Protein AF-A0A956T2C6-F1 (afdb_monomer_lite)

Secondary structure (DSSP, 8-state):
-EEEPS-----------PPPP-------------------------HHHHHHHHHHHHHHHHHHHHHHHHHHHHHTT--EE-TTS-EEE----TTSTTTHHHHHHHHHHHHS----S--TTS-THHHHHHHHHHHTT-GGGS---SSHHHHHHHHHHHHHTT-SS-S-EEE-TTS----TTPEEEEESSTT--SS---SS--EEEEE----

pLDDT: mean 81.23, std 22.6, range [28.16, 98.56]

Structure (mmCIF, N/CA/C/O backbone):
data_AF-A0A956T2C6-F1
#
_entry.id   AF-A0A956T2C6-F1
#
loop_
_atom_site.group_PDB
_atom_site.id
_atom_site.type_symbol
_atom_site.label_atom_id
_atom_site.label_alt_id
_atom_site.label_comp_id
_atom_site.label_asym_id
_atom_site.label_entity_id
_atom_site.label_seq_id
_atom_site.pdbx_PDB_ins_code
_atom_site.Cartn_x
_atom_site.Cartn_y
_atom_site.Cartn_z
_atom_site.occupancy
_atom_site.B_iso_or_equiv
_atom_site.auth_seq_id
_atom_site.auth_comp_id
_atom_site.auth_asym_id
_atom_site.auth_atom_id
_atom_site.pdbx_PDB_model_num
ATOM 1 N N . MET A 1 1 ? -5.092 -10.930 8.795 1.00 40.56 1 MET A N 1
ATOM 2 C CA . MET A 1 1 ? -5.769 -9.654 9.117 1.00 40.56 1 MET A CA 1
ATOM 3 C C . MET A 1 1 ? -6.325 -9.088 7.817 1.00 40.56 1 MET A C 1
ATOM 5 O O . MET A 1 1 ? -5.819 -9.442 6.763 1.00 40.56 1 MET A O 1
ATOM 9 N N . GLN A 1 2 ? -7.369 -8.270 7.862 1.00 39.50 2 GLN A N 1
ATOM 10 C CA . GLN A 1 2 ? -7.865 -7.535 6.695 1.00 39.50 2 GLN A CA 1
ATOM 11 C C . GLN A 1 2 ? -7.875 -6.044 7.026 1.00 39.50 2 GLN A C 1
ATOM 13 O O . GLN A 1 2 ? -7.865 -5.658 8.194 1.00 39.50 2 GLN A O 1
ATOM 18 N N . ILE A 1 3 ? -7.906 -5.199 6.011 1.00 41.59 3 ILE A N 1
ATOM 19 C CA . ILE A 1 3 ? -8.072 -3.759 6.135 1.00 41.59 3 ILE A CA 1
ATOM 20 C C . ILE A 1 3 ? -9.135 -3.371 5.116 1.00 41.59 3 ILE A C 1
ATOM 22 O O . ILE A 1 3 ? -8.957 -3.662 3.936 1.00 41.59 3 ILE A O 1
ATOM 26 N N . ARG A 1 4 ? -10.254 -2.779 5.557 1.00 48.00 4 ARG A N 1
ATOM 27 C CA . ARG A 1 4 ? -11.285 -2.351 4.604 1.00 48.00 4 ARG A CA 1
ATOM 28 C C . ARG A 1 4 ? -10.864 -1.119 3.830 1.00 48.00 4 ARG A C 1
ATOM 30 O O . ARG A 1 4 ? -10.319 -0.219 4.464 1.00 48.00 4 ARG A O 1
ATOM 37 N N . SER A 1 5 ? -11.347 -1.018 2.596 1.00 40.84 5 SER A N 1
ATOM 38 C CA . SER A 1 5 ? -11.897 0.242 2.082 1.00 40.84 5 SER A CA 1
ATOM 39 C C . SER A 1 5 ? -13.373 0.430 2.520 1.00 40.84 5 SER A C 1
ATOM 41 O O . SER A 1 5 ? -14.027 -0.490 3.013 1.00 40.84 5 SER A O 1
ATOM 43 N N . PHE A 1 6 ? -13.887 1.656 2.452 1.00 45.50 6 PHE A N 1
ATOM 44 C CA . PHE A 1 6 ? -15.025 2.159 3.237 1.00 45.50 6 PHE A CA 1
ATOM 45 C C . PHE A 1 6 ? -16.326 1.319 3.228 1.00 45.50 6 PHE A C 1
ATOM 47 O O . PHE A 1 6 ? -16.896 1.010 2.185 1.00 45.50 6 PHE A O 1
ATOM 54 N N . THR A 1 7 ? -16.900 1.090 4.422 1.00 41.41 7 THR A N 1
ATOM 55 C CA . THR A 1 7 ? -18.196 1.692 4.844 1.00 41.41 7 THR A CA 1
ATOM 56 C C . THR A 1 7 ? -18.689 1.190 6.216 1.00 41.41 7 THR A C 1
ATOM 58 O O . THR A 1 7 ? -18.797 -0.009 6.465 1.00 41.41 7 THR A O 1
ATOM 61 N N . HIS A 1 8 ? -19.081 2.155 7.058 1.00 39.66 8 HIS A N 1
ATOM 62 C CA . HIS A 1 8 ? -19.919 2.073 8.270 1.00 39.66 8 HIS A CA 1
ATOM 63 C C . HIS A 1 8 ? -19.487 1.185 9.464 1.00 39.66 8 HIS A C 1
ATOM 65 O O . HIS A 1 8 ? -19.304 -0.028 9.359 1.00 39.66 8 HIS A O 1
ATOM 71 N N . SER A 1 9 ? -19.495 1.816 10.645 1.00 32.16 9 SER A N 1
ATOM 72 C CA . SER A 1 9 ? -19.942 1.229 11.915 1.00 32.16 9 SER A CA 1
ATOM 73 C C . SER A 1 9 ? -21.241 1.935 12.316 1.00 32.16 9 SER A C 1
ATOM 75 O O . SER A 1 9 ? -21.379 3.130 12.068 1.00 32.16 9 SER A O 1
ATOM 77 N N . ALA A 1 10 ? -22.198 1.220 12.909 1.00 31.23 10 ALA A N 1
ATOM 78 C CA . ALA A 1 10 ? -23.429 1.834 13.408 1.00 31.23 10 ALA A CA 1
ATOM 79 C C . ALA A 1 10 ? -23.165 2.674 14.673 1.00 31.23 10 ALA A C 1
ATOM 81 O O . ALA A 1 10 ? -22.253 2.374 15.448 1.00 31.23 10 ALA A O 1
ATOM 82 N N . ALA A 1 11 ? -23.968 3.721 14.866 1.00 31.50 11 ALA 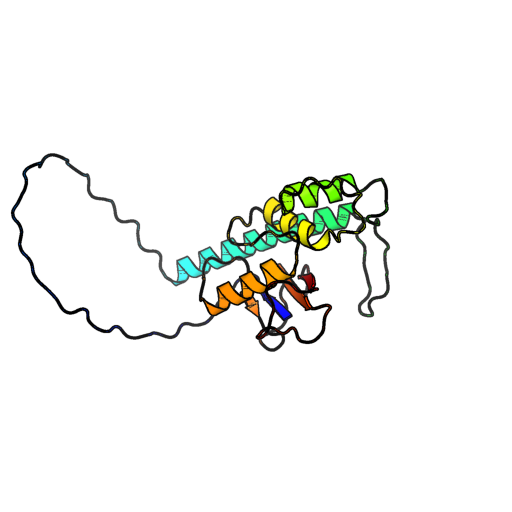A N 1
ATOM 83 C CA . ALA A 1 11 ? -23.825 4.665 15.969 1.00 31.50 11 ALA A CA 1
ATOM 84 C C . ALA A 1 11 ? -24.198 4.064 17.337 1.00 31.50 11 ALA A C 1
ATOM 86 O O . ALA A 1 11 ? -25.105 3.240 17.447 1.00 31.50 11 ALA A O 1
ATOM 87 N N . VAL A 1 12 ? -23.565 4.584 18.392 1.00 31.91 12 VAL A N 1
ATOM 88 C CA . VAL A 1 12 ? -24.053 4.512 19.776 1.00 31.91 12 VAL A CA 1
ATOM 89 C C . VAL A 1 12 ? -24.111 5.950 20.299 1.00 31.91 12 VAL A C 1
ATOM 91 O O . VAL A 1 12 ? -23.084 6.631 20.258 1.00 31.91 12 VAL A O 1
ATOM 94 N N . PRO A 1 13 ? -25.265 6.453 20.774 1.00 35.16 13 PRO A N 1
ATOM 95 C CA . PRO A 1 13 ? -25.338 7.793 21.340 1.00 35.16 13 PRO A CA 1
ATOM 96 C C . PRO A 1 13 ? -24.631 7.811 22.699 1.00 35.16 13 PRO A C 1
ATOM 98 O O . PRO A 1 13 ? -24.836 6.912 23.518 1.00 35.16 13 PRO A O 1
ATOM 101 N N . LYS A 1 14 ? -23.835 8.849 22.976 1.00 32.88 14 LYS A N 1
AT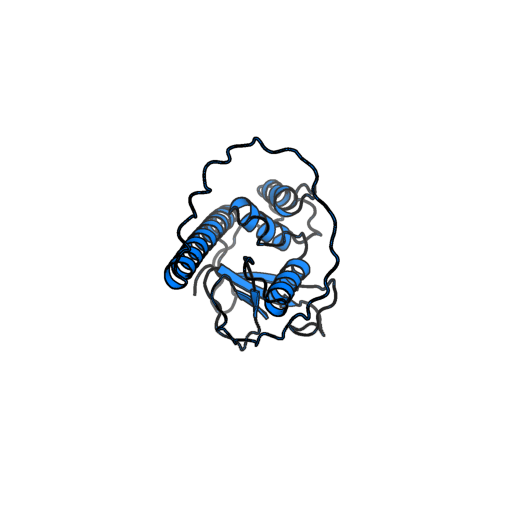OM 102 C CA . LYS A 1 14 ? -23.300 9.087 24.322 1.00 32.88 14 LYS A CA 1
ATOM 103 C C . LYS A 1 14 ? -23.769 10.435 24.852 1.00 32.88 14 LYS A C 1
ATOM 105 O O . LYS A 1 14 ? -23.734 11.436 24.145 1.00 32.88 14 LYS A O 1
ATOM 110 N N . ALA A 1 15 ? -24.272 10.402 26.082 1.00 30.83 15 ALA A N 1
ATOM 111 C CA . ALA A 1 15 ? -24.980 11.498 26.724 1.00 30.83 15 ALA A CA 1
ATOM 112 C C . ALA A 1 15 ? -24.112 12.745 26.944 1.00 30.83 15 ALA A C 1
ATOM 114 O O . ALA A 1 15 ? -22.907 12.650 27.186 1.00 30.83 15 ALA A O 1
ATOM 115 N N . ALA A 1 16 ? -24.771 13.904 26.933 1.00 30.97 16 ALA A N 1
ATOM 116 C CA . ALA A 1 16 ? -24.209 15.150 27.429 1.00 30.97 16 ALA A CA 1
ATOM 117 C C . ALA A 1 16 ? -24.047 15.113 28.960 1.00 30.97 16 ALA A C 1
ATOM 119 O O . ALA A 1 16 ? -24.841 14.490 29.665 1.00 30.97 16 ALA A O 1
ATOM 120 N N . CYS A 1 17 ? -23.058 15.849 29.465 1.00 28.16 17 CYS A N 1
ATOM 121 C CA . CYS A 1 17 ? -22.961 16.257 30.866 1.00 28.16 17 CYS A CA 1
ATOM 122 C C . CYS A 1 17 ? -22.638 17.764 30.898 1.00 28.16 17 CYS A C 1
ATOM 124 O O . CYS A 1 17 ? -21.971 18.245 29.977 1.00 28.16 17 CYS A O 1
ATOM 126 N N . PRO A 1 18 ? -23.144 18.530 31.879 1.00 34.91 18 PRO A N 1
ATOM 127 C CA . PRO A 1 18 ? -23.189 19.987 31.793 1.00 34.91 18 PRO A CA 1
ATOM 128 C C . PRO A 1 18 ? -21.840 20.645 32.106 1.00 34.91 18 PRO A C 1
ATOM 130 O O . PRO A 1 18 ? -21.085 20.170 32.952 1.00 34.91 18 PRO A O 1
ATOM 133 N N . GLN A 1 19 ? -21.582 21.792 31.476 1.00 34.00 19 GLN A N 1
ATOM 134 C CA . GLN A 1 19 ? -20.548 22.726 31.921 1.00 34.00 19 GLN A CA 1
ATOM 135 C C . GLN A 1 19 ? -21.170 23.752 32.873 1.00 34.00 19 GLN A C 1
ATOM 137 O O . GLN A 1 19 ? -22.192 24.364 32.568 1.00 34.00 19 GLN A O 1
ATOM 142 N N . THR A 1 20 ? -20.556 23.922 34.040 1.00 31.14 20 THR A N 1
ATOM 143 C CA . THR A 1 20 ? -20.916 24.942 35.029 1.00 31.14 20 THR A CA 1
ATOM 144 C C . THR A 1 20 ? -20.383 26.308 34.614 1.00 31.14 20 THR A C 1
ATOM 146 O O . THR A 1 20 ? -19.217 26.427 34.241 1.00 31.14 20 THR A O 1
ATOM 149 N N . ALA A 1 21 ? -21.217 27.340 34.732 1.00 33.44 21 ALA A N 1
ATOM 150 C CA . ALA A 1 21 ? -20.816 28.718 34.483 1.00 33.44 21 ALA A CA 1
ATOM 151 C C . ALA A 1 21 ? -19.798 29.223 35.522 1.00 33.44 21 ALA A C 1
ATOM 153 O O . ALA A 1 21 ? -19.887 28.896 36.705 1.00 33.44 21 ALA A O 1
ATOM 154 N N . SER A 1 22 ? -18.893 30.093 35.076 1.00 32.91 22 SER A N 1
ATOM 155 C CA . SER A 1 22 ? -18.187 31.047 35.929 1.00 32.91 22 SER A CA 1
ATOM 156 C C . SER A 1 22 ? -18.123 32.376 35.187 1.00 32.91 22 SER A C 1
ATOM 158 O O . SER A 1 22 ? -17.697 32.429 34.035 1.00 32.91 22 SER A O 1
ATOM 160 N N . THR A 1 23 ? -18.612 33.429 35.829 1.00 30.44 23 THR A N 1
ATOM 161 C CA . THR A 1 23 ? -18.673 34.792 35.300 1.00 30.44 23 THR A CA 1
ATOM 162 C C . THR A 1 23 ? -17.432 35.579 35.697 1.00 30.44 23 THR A C 1
ATOM 164 O O . THR A 1 23 ? -17.104 35.643 36.881 1.00 30.44 23 THR A O 1
ATOM 167 N N . SER A 1 24 ? -16.830 36.285 34.746 1.00 34.59 24 SER A N 1
ATOM 168 C CA . SER A 1 24 ? -16.052 37.492 35.030 1.00 34.59 24 SER A CA 1
ATOM 169 C C . SER A 1 24 ? -16.295 38.519 33.929 1.00 34.59 24 SER A C 1
ATOM 171 O O . SER A 1 24 ? -16.349 38.178 32.750 1.00 34.59 24 SER A O 1
ATOM 173 N N . GLU A 1 25 ? -16.499 39.755 34.355 1.00 37.00 25 GLU A N 1
ATOM 174 C CA . GLU A 1 25 ? -17.065 40.871 33.604 1.00 37.00 25 GLU A CA 1
ATOM 175 C C . GLU A 1 25 ? -15.943 41.870 33.287 1.00 37.00 25 GLU A C 1
ATOM 177 O O . GLU A 1 25 ? -15.221 42.270 34.199 1.00 37.00 25 GLU A O 1
ATOM 182 N N . GLU A 1 26 ? -15.768 42.269 32.022 1.00 35.47 26 GLU A N 1
ATOM 183 C CA . GLU A 1 26 ? -14.806 43.317 31.652 1.00 35.47 26 GLU A CA 1
ATOM 184 C C . GLU A 1 26 ? -15.324 44.172 30.478 1.00 35.47 26 GLU A C 1
ATOM 186 O O . GLU A 1 26 ? -16.124 43.721 29.657 1.00 35.47 26 GLU A O 1
ATOM 191 N N . ALA A 1 27 ? -14.945 45.452 30.482 1.00 42.19 27 ALA A N 1
ATOM 192 C CA . ALA A 1 27 ? -15.677 46.561 29.861 1.00 42.19 27 ALA A CA 1
ATOM 193 C C . ALA A 1 27 ? -15.316 46.815 28.366 1.00 42.19 27 ALA A C 1
ATOM 195 O O . ALA A 1 27 ? -14.350 46.244 27.858 1.00 42.19 27 ALA A O 1
ATOM 196 N N . PRO A 1 28 ? -16.082 47.646 27.621 1.00 44.44 28 PRO A N 1
ATOM 197 C CA . PRO A 1 28 ? -16.034 47.663 26.156 1.00 44.44 28 PRO A CA 1
ATOM 198 C C . PRO A 1 28 ? -14.899 48.522 25.580 1.00 44.44 28 PRO A C 1
ATOM 200 O O . PRO A 1 28 ? -14.582 49.588 26.106 1.00 44.44 28 PRO A O 1
ATOM 203 N N . ASN A 1 29 ? -14.370 48.111 24.421 1.00 40.31 29 ASN A N 1
ATOM 204 C CA . ASN A 1 29 ? -13.466 48.913 23.587 1.00 40.31 29 ASN A CA 1
ATOM 205 C C . ASN A 1 29 ? -14.123 49.257 22.230 1.00 40.31 29 ASN A C 1
ATOM 207 O O . ASN A 1 29 ? -14.769 48.384 21.648 1.00 40.31 29 ASN A O 1
ATOM 211 N N . PRO A 1 30 ? -13.970 50.489 21.699 1.00 45.53 30 PRO A N 1
ATOM 212 C CA . PRO A 1 30 ? -14.798 50.971 20.593 1.00 45.53 30 PRO A CA 1
ATOM 213 C C . PRO A 1 30 ? -14.102 50.889 19.222 1.00 45.53 30 PRO A C 1
ATOM 215 O O . PRO A 1 30 ? -13.323 51.773 18.871 1.00 45.53 30 PRO A O 1
ATOM 218 N N . ILE A 1 31 ? -14.436 49.882 18.405 1.00 38.28 31 ILE A N 1
ATOM 219 C CA . ILE A 1 31 ? -14.201 49.907 16.945 1.00 38.28 31 ILE A CA 1
ATOM 220 C C . ILE A 1 31 ? -15.407 49.290 16.215 1.00 38.28 31 ILE A C 1
ATOM 222 O O . ILE A 1 31 ? -15.341 48.181 15.692 1.00 38.28 31 ILE A O 1
ATOM 226 N N . ASP A 1 32 ? -16.508 50.039 16.144 1.00 36.41 32 ASP A N 1
ATOM 227 C CA . ASP A 1 32 ? -17.620 49.748 15.234 1.00 36.41 32 ASP A CA 1
ATOM 228 C C . ASP A 1 32 ? -17.463 50.566 13.949 1.00 36.41 32 ASP A C 1
ATOM 230 O O . ASP A 1 32 ? -17.813 51.742 13.929 1.00 36.41 32 ASP A O 1
ATOM 234 N N . THR A 1 33 ? -16.968 49.959 12.865 1.00 44.97 33 THR A N 1
ATOM 235 C CA . THR A 1 33 ? -17.634 50.007 11.542 1.00 44.97 33 THR A CA 1
ATOM 236 C C . THR A 1 33 ? -17.030 48.942 10.611 1.00 44.97 33 THR A C 1
ATOM 238 O O . THR A 1 33 ? -16.148 49.225 9.802 1.00 44.97 33 THR A O 1
ATOM 241 N N . PHE A 1 34 ? -17.534 47.709 10.663 1.00 36.31 34 PHE A N 1
ATOM 242 C CA . PHE A 1 34 ? -17.396 46.784 9.535 1.00 36.31 34 PHE A CA 1
ATOM 243 C C . PHE A 1 34 ? -18.759 46.168 9.237 1.00 36.31 34 PHE A C 1
ATOM 245 O O . PHE A 1 34 ? -19.267 45.353 10.004 1.00 36.31 34 PHE A O 1
ATOM 252 N N . SER A 1 35 ? -19.377 46.585 8.130 1.00 47.31 35 SER A N 1
ATOM 253 C CA . SER A 1 35 ? -20.633 45.996 7.670 1.00 47.31 35 SER A CA 1
ATOM 254 C C . SER A 1 35 ? -20.325 44.648 7.020 1.00 47.31 35 SER A C 1
ATOM 256 O O . SER A 1 35 ? -20.124 44.542 5.811 1.00 47.31 35 SER A O 1
ATOM 258 N N . ALA A 1 36 ? -20.216 43.614 7.853 1.00 43.91 36 ALA A N 1
ATOM 259 C CA . ALA A 1 36 ? -20.210 42.241 7.385 1.00 43.91 36 ALA A CA 1
ATOM 260 C C . ALA A 1 36 ? -21.609 41.921 6.843 1.00 43.91 36 ALA A C 1
ATOM 262 O O . ALA A 1 36 ? -22.576 41.877 7.603 1.00 43.91 36 ALA A O 1
ATOM 263 N N . GLY A 1 37 ? -21.716 41.709 5.529 1.00 42.91 37 GLY A N 1
ATOM 264 C CA . GLY A 1 37 ? -22.910 41.093 4.957 1.00 42.91 37 GLY A CA 1
ATOM 265 C C . GLY A 1 37 ? -23.137 39.731 5.612 1.00 42.91 37 GLY A C 1
ATOM 266 O O . GLY A 1 37 ? -22.171 39.004 5.857 1.00 42.91 37 GLY A O 1
ATOM 267 N N . GLU A 1 38 ? -24.393 39.410 5.927 1.00 43.50 38 GLU A N 1
ATOM 268 C CA . GLU A 1 38 ? -24.738 38.173 6.629 1.00 43.50 38 GLU A CA 1
ATOM 269 C C . GLU A 1 38 ? -24.124 36.955 5.919 1.00 43.50 38 GLU A C 1
ATOM 271 O O . GLU A 1 38 ? -24.317 36.803 4.704 1.00 43.50 38 GLU A O 1
ATOM 276 N N . PRO A 1 39 ? -23.410 36.065 6.635 1.00 45.53 39 PRO A N 1
ATOM 277 C CA . PRO A 1 39 ? -22.970 34.813 6.050 1.00 45.53 39 PRO A CA 1
ATOM 278 C C . PRO A 1 39 ? -24.214 33.999 5.693 1.00 45.53 39 PRO A C 1
ATOM 280 O O . PRO A 1 39 ? -24.902 33.474 6.567 1.00 45.53 39 PRO A O 1
ATOM 283 N N . GLN A 1 40 ? -24.503 33.914 4.392 1.00 43.44 40 GLN A N 1
ATOM 284 C CA . GLN A 1 40 ? -25.544 33.054 3.840 1.00 43.44 40 GLN A CA 1
ATOM 285 C C . GLN A 1 40 ? -25.240 31.620 4.284 1.00 43.44 40 GLN A C 1
ATOM 287 O O . GLN A 1 40 ? -24.304 30.999 3.782 1.00 43.44 40 GLN A O 1
ATOM 292 N N . GLY A 1 41 ? -25.979 31.126 5.279 1.00 42.31 41 GLY A N 1
ATOM 293 C CA . GLY A 1 41 ? -25.714 29.823 5.877 1.00 42.31 41 GLY A CA 1
ATOM 294 C C . GLY A 1 41 ? -25.871 28.721 4.838 1.00 42.31 41 GLY A C 1
ATOM 295 O O . GLY A 1 41 ? -26.971 28.522 4.319 1.00 42.31 41 GLY A O 1
ATOM 296 N N . GLU A 1 42 ? -24.787 27.998 4.540 1.00 55.50 42 GLU A N 1
ATOM 297 C CA . GLU A 1 42 ? -24.871 26.829 3.668 1.00 55.50 42 GLU A CA 1
ATOM 298 C C . GLU A 1 42 ? -25.901 25.837 4.238 1.00 55.50 42 GLU A C 1
ATOM 300 O O . GLU A 1 42 ? -25.866 25.530 5.437 1.00 55.50 42 GLU A O 1
ATOM 305 N N . PRO A 1 43 ? -26.830 25.316 3.417 1.00 62.28 43 PRO A N 1
ATOM 306 C CA . PRO A 1 43 ? -27.855 24.408 3.906 1.00 62.28 43 PRO A CA 1
ATOM 307 C C . PRO A 1 43 ? -27.214 23.106 4.396 1.00 62.28 43 PRO A C 1
ATOM 309 O O . PRO A 1 43 ? -26.643 22.340 3.615 1.00 62.28 43 PRO A O 1
ATOM 312 N N . LEU A 1 44 ? -27.345 22.845 5.701 1.00 62.03 44 LEU A N 1
ATOM 313 C CA . LEU A 1 44 ? -26.851 21.631 6.349 1.00 62.03 44 LEU A CA 1
ATOM 314 C C . LEU A 1 44 ? -27.400 20.387 5.635 1.00 62.03 44 LEU A C 1
ATOM 316 O O . LEU A 1 44 ? -28.604 20.120 5.629 1.00 62.03 44 LEU A O 1
ATOM 320 N N . LEU A 1 45 ? -26.499 19.620 5.021 1.00 72.25 45 LEU A N 1
ATOM 321 C CA . LEU A 1 45 ? -26.845 18.423 4.259 1.00 72.25 45 LEU A CA 1
ATOM 322 C C . LEU A 1 45 ? -27.453 17.355 5.174 1.00 72.25 45 LEU A C 1
ATOM 324 O O . LEU A 1 45 ? -26.942 17.086 6.261 1.00 72.25 45 LEU A O 1
ATOM 328 N N . SER A 1 46 ? -28.511 16.686 4.705 1.00 80.50 46 SER A N 1
ATOM 329 C CA . SER A 1 46 ? -29.123 15.602 5.480 1.00 80.50 46 SER A CA 1
ATOM 330 C C . SER A 1 46 ? -28.128 14.447 5.713 1.00 80.50 46 SER A C 1
ATOM 332 O O . SER A 1 46 ? -27.302 14.171 4.833 1.00 80.50 46 SER A O 1
ATOM 334 N N . PRO A 1 47 ? -28.236 13.691 6.825 1.00 78.50 47 PRO A N 1
ATOM 335 C CA . PRO A 1 47 ? -27.375 12.532 7.077 1.00 78.50 47 PRO A CA 1
ATOM 336 C C . PRO A 1 47 ? -27.404 11.485 5.952 1.00 78.50 47 PRO A C 1
ATOM 338 O O . PRO A 1 47 ? -26.388 10.853 5.661 1.00 78.50 47 PRO A O 1
ATOM 341 N N . ALA A 1 48 ? -28.546 11.324 5.273 1.00 73.31 48 ALA A N 1
ATOM 342 C CA . ALA A 1 48 ? -28.678 10.432 4.122 1.00 73.31 48 ALA A CA 1
ATOM 343 C C . ALA A 1 48 ? -27.917 10.960 2.891 1.00 73.31 48 ALA A C 1
ATOM 345 O O . ALA A 1 48 ? -27.207 10.199 2.233 1.00 73.31 48 ALA A O 1
ATOM 346 N N . THR A 1 49 ? -28.006 12.266 2.613 1.00 72.38 49 THR A N 1
ATOM 347 C CA . THR A 1 49 ? -27.270 12.927 1.521 1.00 72.38 49 THR A CA 1
ATOM 348 C C . THR A 1 49 ? -25.762 12.861 1.755 1.00 72.38 49 THR A C 1
ATOM 350 O O . THR A 1 49 ? -25.016 12.530 0.832 1.00 72.38 49 THR A O 1
ATOM 353 N N . LEU A 1 50 ? -25.314 13.113 2.990 1.00 63.94 50 LEU A N 1
ATOM 354 C CA . LEU A 1 50 ? -23.911 13.001 3.384 1.00 63.94 50 LEU A CA 1
ATOM 355 C C . LEU A 1 50 ? -23.407 11.564 3.184 1.00 63.94 50 LEU A C 1
ATOM 357 O O . LEU A 1 50 ? -22.435 11.350 2.465 1.00 63.94 50 LEU A O 1
ATOM 361 N N . ARG A 1 51 ? -24.132 10.564 3.706 1.00 66.75 51 ARG A N 1
ATOM 362 C CA . ARG A 1 51 ? -23.797 9.139 3.541 1.00 66.75 51 ARG A CA 1
ATOM 363 C C . ARG A 1 51 ? -23.748 8.707 2.073 1.00 66.75 51 ARG A C 1
ATOM 365 O O . ARG A 1 51 ? -22.845 7.960 1.695 1.00 66.75 51 ARG A O 1
ATOM 372 N N . SER A 1 52 ? -24.683 9.171 1.243 1.00 61.41 52 SER A N 1
ATOM 373 C CA . SER A 1 52 ? -24.679 8.889 -0.198 1.00 61.41 52 SER A CA 1
ATOM 374 C C . SER A 1 52 ? -23.458 9.502 -0.885 1.00 61.41 52 SER A C 1
ATOM 376 O O . SER A 1 52 ? -22.820 8.828 -1.690 1.00 61.41 52 SER A O 1
ATOM 378 N N . ARG A 1 53 ? -23.091 10.744 -0.537 1.00 71.38 53 ARG A N 1
ATOM 379 C CA . ARG A 1 53 ? -21.901 11.422 -1.072 1.00 71.38 53 ARG A CA 1
ATOM 380 C C . ARG A 1 53 ? -20.620 10.676 -0.694 1.00 71.38 53 ARG A C 1
ATOM 382 O O . ARG A 1 53 ? -19.848 10.344 -1.583 1.00 71.38 53 ARG A O 1
ATOM 389 N N . THR A 1 54 ? -20.444 10.325 0.582 1.00 69.25 54 THR A N 1
ATOM 390 C CA . THR A 1 54 ? -19.293 9.536 1.066 1.00 69.25 54 THR A CA 1
ATOM 391 C C . THR A 1 54 ? -19.211 8.155 0.409 1.00 69.25 54 THR A C 1
ATOM 393 O O . THR A 1 54 ? -18.122 7.648 0.149 1.00 69.25 54 THR A O 1
ATOM 396 N N . THR A 1 55 ? -20.353 7.531 0.102 1.00 68.00 55 THR A N 1
ATOM 397 C CA . THR A 1 55 ? -20.382 6.241 -0.609 1.00 68.00 55 THR A CA 1
ATOM 398 C C . THR A 1 55 ? -20.002 6.403 -2.088 1.00 68.00 55 THR A C 1
ATOM 400 O O . THR A 1 55 ? -19.318 5.541 -2.633 1.00 68.00 55 THR A O 1
ATOM 403 N N . GLY A 1 56 ? -20.373 7.519 -2.727 1.00 64.81 56 GLY A N 1
ATOM 404 C CA . GLY A 1 56 ? -19.913 7.869 -4.076 1.00 64.81 56 GLY A CA 1
ATOM 405 C C . GLY A 1 56 ? -18.397 8.068 -4.132 1.00 64.81 56 GLY A C 1
ATOM 406 O O . GLY A 1 56 ? -17.715 7.354 -4.866 1.00 64.81 56 GLY A O 1
ATOM 407 N N . THR A 1 57 ? -17.854 8.936 -3.271 1.00 82.44 57 THR A N 1
ATOM 408 C CA . THR A 1 57 ? -16.406 9.221 -3.230 1.00 82.44 57 THR A CA 1
ATOM 409 C C . THR A 1 57 ? -15.566 7.993 -2.866 1.00 82.44 57 THR A C 1
ATOM 411 O O . THR A 1 57 ? -14.463 7.822 -3.384 1.00 82.44 57 THR A O 1
ATOM 414 N N . THR A 1 58 ? -16.105 7.084 -2.044 1.00 85.00 58 THR A N 1
ATOM 415 C CA . THR A 1 58 ? -15.525 5.750 -1.797 1.00 85.00 58 THR A CA 1
ATOM 416 C C . THR A 1 58 ? -15.323 4.978 -3.101 1.00 85.00 58 THR A C 1
ATOM 418 O O . THR A 1 58 ? -14.222 4.508 -3.379 1.00 85.00 58 THR A O 1
ATOM 421 N N . GLN A 1 59 ? -16.380 4.824 -3.904 1.00 89.00 59 GLN A N 1
ATOM 422 C CA . GLN A 1 59 ? -16.332 4.002 -5.117 1.00 89.00 59 GLN A CA 1
ATOM 423 C C . GLN A 1 59 ? -15.467 4.647 -6.206 1.00 89.00 59 GLN A C 1
ATOM 425 O O . GLN A 1 59 ? -14.735 3.953 -6.910 1.00 89.00 59 GLN A O 1
ATOM 430 N N . GLU A 1 60 ? -15.463 5.977 -6.293 1.00 92.31 60 GLU A N 1
ATOM 431 C CA . GLU A 1 60 ? -14.547 6.733 -7.154 1.00 92.31 60 GLU A CA 1
ATOM 432 C C . GLU A 1 60 ? -13.078 6.498 -6.765 1.00 92.31 60 GLU A C 1
ATOM 434 O O . GLU A 1 60 ? -12.233 6.264 -7.636 1.00 92.31 60 GLU A O 1
ATOM 439 N N . MET A 1 61 ? -12.768 6.489 -5.462 1.00 93.62 61 MET A N 1
ATOM 440 C CA . MET A 1 61 ? -11.431 6.186 -4.947 1.00 93.62 61 MET A CA 1
ATOM 441 C C . MET A 1 61 ? -11.011 4.741 -5.244 1.00 93.62 61 MET A C 1
ATOM 443 O O . MET A 1 61 ? -9.926 4.537 -5.792 1.00 93.62 61 MET A O 1
ATOM 447 N N . ILE A 1 62 ? -11.866 3.752 -4.954 1.00 94.69 62 ILE A N 1
ATOM 448 C CA . ILE A 1 62 ? -11.611 2.336 -5.277 1.00 94.69 62 ILE A CA 1
ATOM 449 C C . ILE A 1 62 ? -11.370 2.180 -6.784 1.00 94.69 62 ILE A C 1
ATOM 451 O O . ILE A 1 62 ? -10.390 1.557 -7.191 1.00 94.69 62 ILE A O 1
ATOM 455 N N . GLY A 1 63 ? -12.187 2.825 -7.621 1.00 96.38 63 GLY A N 1
ATOM 456 C CA . GLY A 1 63 ? -12.022 2.817 -9.072 1.00 96.38 63 GLY A CA 1
ATOM 457 C C . GLY A 1 63 ? -10.698 3.432 -9.545 1.00 96.38 63 GLY A C 1
ATOM 458 O O . GLY A 1 63 ? -10.094 2.913 -10.486 1.00 96.38 63 GLY A O 1
ATOM 459 N N . ARG A 1 64 ? -10.206 4.508 -8.908 1.00 97.31 64 ARG A N 1
ATOM 460 C CA . ARG A 1 64 ? -8.866 5.067 -9.192 1.00 97.31 64 ARG A CA 1
ATOM 461 C C . ARG A 1 64 ? -7.757 4.082 -8.807 1.00 97.31 64 ARG A C 1
ATOM 463 O O . ARG A 1 64 ? -6.875 3.834 -9.628 1.00 97.31 64 ARG A O 1
ATOM 470 N N . ILE A 1 65 ? -7.841 3.466 -7.625 1.00 97.50 65 ILE A N 1
ATOM 471 C CA . ILE A 1 65 ? -6.884 2.451 -7.148 1.00 97.50 65 ILE A CA 1
ATOM 472 C C . ILE A 1 65 ? -6.845 1.248 -8.104 1.00 97.50 65 ILE A C 1
ATOM 474 O O . ILE A 1 65 ? -5.771 0.871 -8.569 1.00 97.50 65 ILE A O 1
ATOM 478 N N . GLN A 1 66 ? -8.002 0.684 -8.470 1.00 97.50 66 GLN A N 1
ATOM 479 C CA . GLN A 1 66 ? -8.086 -0.449 -9.399 1.00 97.50 66 GLN A CA 1
ATOM 480 C C . GLN A 1 66 ? -7.474 -0.139 -10.770 1.00 97.50 66 GLN A C 1
ATOM 482 O O . GLN A 1 66 ? -6.787 -0.994 -11.326 1.00 97.50 66 GLN A O 1
ATOM 487 N N . ARG A 1 67 ? -7.668 1.075 -11.310 1.00 98.00 67 ARG A N 1
ATOM 488 C CA . ARG A 1 67 ? -7.052 1.479 -12.587 1.00 98.00 67 ARG A CA 1
ATOM 489 C C . ARG A 1 67 ? -5.525 1.506 -12.517 1.00 98.00 67 ARG A C 1
ATOM 491 O O . ARG A 1 67 ? -4.885 1.060 -13.467 1.00 98.00 67 ARG A O 1
ATOM 498 N N . GLN A 1 68 ? -4.940 1.978 -11.414 1.00 98.25 68 GLN A N 1
ATOM 499 C CA . GLN A 1 68 ? -3.485 1.922 -11.240 1.00 98.25 68 GLN A CA 1
ATOM 500 C C . GLN A 1 68 ? -2.998 0.476 -11.053 1.00 98.25 68 GLN A C 1
ATOM 502 O O . GLN A 1 68 ? -2.027 0.079 -11.690 1.00 98.25 68 GLN A O 1
ATOM 507 N N . LEU A 1 69 ? -3.700 -0.349 -10.267 1.00 97.94 69 LEU A N 1
ATOM 508 C CA . LEU A 1 69 ? -3.353 -1.767 -10.090 1.00 97.94 69 LEU A CA 1
ATOM 509 C C . LEU A 1 69 ? -3.360 -2.547 -11.410 1.00 97.94 69 LEU A C 1
ATOM 511 O O . LEU A 1 69 ? -2.395 -3.246 -11.705 1.00 97.94 69 LEU A O 1
ATOM 515 N N . ASP A 1 70 ? -4.413 -2.406 -12.215 1.00 97.62 70 ASP A N 1
ATOM 516 C CA . ASP A 1 70 ? -4.538 -3.061 -13.521 1.00 97.62 70 ASP A CA 1
ATOM 517 C C . ASP A 1 70 ? -3.453 -2.593 -14.507 1.00 97.62 70 ASP A C 1
ATOM 519 O O . ASP A 1 70 ? -2.829 -3.417 -15.179 1.00 97.62 70 ASP A O 1
ATOM 523 N N . ARG A 1 71 ? -3.166 -1.284 -14.545 1.00 97.62 71 ARG A N 1
ATOM 524 C CA . ARG A 1 71 ? -2.084 -0.696 -15.350 1.00 97.62 71 ARG A CA 1
ATOM 525 C C . ARG A 1 71 ? -0.723 -1.298 -15.004 1.00 97.62 71 ARG A C 1
ATOM 527 O O . ARG A 1 71 ? -0.014 -1.743 -15.905 1.00 97.62 71 ARG A O 1
ATOM 534 N N . GLU A 1 72 ? -0.356 -1.323 -13.725 1.00 96.88 72 GLU A N 1
ATOM 535 C CA . GLU A 1 72 ? 0.944 -1.854 -13.307 1.00 96.88 72 GLU A CA 1
ATOM 536 C C . GLU A 1 72 ? 1.007 -3.375 -13.475 1.00 96.88 72 GLU A C 1
ATOM 538 O O . GLU A 1 72 ? 1.980 -3.895 -14.014 1.00 96.88 72 GLU A O 1
ATOM 543 N N . TRP A 1 73 ? -0.053 -4.106 -13.127 1.00 95.94 73 TRP A N 1
ATOM 544 C CA . TRP A 1 73 ? -0.118 -5.550 -13.349 1.00 95.94 73 TRP A CA 1
ATOM 545 C C . TRP A 1 73 ? 0.055 -5.915 -14.831 1.00 95.94 73 TRP A C 1
ATOM 547 O O . TRP A 1 73 ? 0.805 -6.839 -15.150 1.00 95.94 73 TRP A O 1
ATOM 557 N N . LYS A 1 74 ? -0.554 -5.154 -15.752 1.00 97.00 74 LYS A N 1
ATOM 558 C CA . LYS A 1 74 ? -0.329 -5.275 -17.204 1.00 97.00 74 LYS A CA 1
ATOM 559 C C . LYS A 1 74 ? 1.104 -4.936 -17.613 1.00 97.00 74 LYS A C 1
ATOM 561 O O . LYS A 1 74 ? 1.679 -5.677 -18.409 1.00 97.00 74 LYS A O 1
ATOM 566 N N . PHE A 1 75 ? 1.699 -3.880 -17.055 1.00 96.06 75 PHE A N 1
ATOM 567 C CA . PHE A 1 75 ? 3.105 -3.527 -17.293 1.00 96.06 75 PHE A CA 1
ATOM 568 C C . PHE A 1 75 ? 4.060 -4.668 -16.898 1.00 96.06 75 PHE A C 1
ATOM 570 O O . PHE A 1 75 ? 4.935 -5.033 -17.680 1.00 96.06 75 PHE A O 1
ATOM 577 N N . PHE A 1 76 ? 3.835 -5.318 -15.751 1.00 95.94 76 PHE A N 1
ATOM 578 C CA . PHE A 1 76 ? 4.588 -6.500 -15.304 1.00 95.94 76 PHE A CA 1
ATOM 579 C C . PHE A 1 76 ? 4.156 -7.817 -15.989 1.00 95.94 76 PHE A C 1
ATOM 581 O O . PHE A 1 76 ? 4.443 -8.909 -15.498 1.00 95.94 76 PHE A O 1
ATOM 588 N N . GLY A 1 77 ? 3.489 -7.754 -17.147 1.00 96.25 77 GLY A N 1
ATOM 589 C CA . GLY A 1 77 ? 3.162 -8.921 -17.974 1.00 96.25 77 GLY A CA 1
ATOM 590 C C . GLY A 1 77 ? 1.939 -9.729 -17.525 1.00 96.25 77 GLY A C 1
ATOM 591 O O . GLY A 1 77 ? 1.694 -10.807 -18.069 1.00 96.25 77 GLY A O 1
ATOM 592 N N . SER A 1 78 ? 1.145 -9.221 -16.582 1.00 96.00 78 SER A N 1
ATOM 593 C CA . SER A 1 78 ? -0.065 -9.850 -16.032 1.00 96.00 78 SER A CA 1
ATOM 594 C C . SER A 1 78 ? 0.180 -11.252 -15.462 1.00 96.00 78 SER A C 1
ATOM 596 O O . SER A 1 78 ? -0.382 -12.230 -15.953 1.00 96.00 78 SER A O 1
ATOM 598 N N . GLN A 1 79 ? 1.042 -11.364 -14.447 1.00 95.56 79 GLN A N 1
ATOM 599 C CA . GLN A 1 79 ? 1.283 -12.632 -13.747 1.00 95.56 79 GLN A CA 1
ATOM 600 C C . GLN A 1 79 ? -0.009 -13.172 -13.109 1.00 95.56 79 GLN A C 1
ATOM 602 O O . GLN A 1 79 ? -0.701 -12.430 -12.412 1.00 95.56 79 GLN A O 1
ATOM 607 N N . THR A 1 80 ? -0.315 -14.457 -13.307 1.00 95.44 80 THR A N 1
ATOM 608 C CA . THR A 1 80 ? -1.496 -15.121 -12.724 1.00 95.44 80 THR A CA 1
ATOM 609 C C . THR A 1 80 ? -1.140 -16.433 -12.044 1.00 95.44 80 THR A C 1
ATOM 611 O O . THR A 1 80 ? -0.280 -17.180 -12.518 1.00 95.44 80 THR A O 1
ATOM 614 N N . TYR A 1 81 ? -1.881 -16.741 -10.983 1.00 94.31 81 TYR A N 1
ATOM 615 C CA . TYR A 1 81 ? -1.856 -18.018 -10.275 1.00 94.31 81 TYR A CA 1
ATOM 616 C C . TYR A 1 81 ? -3.248 -18.667 -10.314 1.00 94.31 81 TYR A C 1
ATOM 618 O O . TYR A 1 81 ? -4.243 -17.963 -10.491 1.00 94.31 81 TYR A O 1
ATOM 626 N N . ASP A 1 82 ? -3.316 -19.992 -10.176 1.00 94.31 82 ASP A N 1
ATOM 627 C CA . ASP A 1 82 ? -4.568 -20.720 -9.946 1.00 94.31 82 ASP A CA 1
ATOM 628 C C . ASP A 1 82 ? -4.988 -20.660 -8.460 1.00 94.31 82 ASP A C 1
ATOM 630 O O . ASP A 1 82 ? -4.279 -20.112 -7.612 1.00 94.31 82 ASP A O 1
ATOM 634 N N . ALA A 1 83 ? -6.157 -21.223 -8.137 1.00 89.94 83 ALA A N 1
ATOM 635 C CA . ALA A 1 83 ? -6.685 -21.252 -6.769 1.00 89.94 83 ALA A CA 1
ATOM 636 C C . ALA A 1 83 ? -5.839 -22.094 -5.788 1.00 89.94 83 ALA A C 1
ATOM 638 O O . ALA A 1 83 ? -5.929 -21.885 -4.580 1.00 89.94 83 ALA A O 1
ATOM 639 N N . ASP A 1 84 ? -4.993 -22.997 -6.296 1.00 93.44 84 ASP A N 1
ATOM 640 C CA . ASP A 1 84 ? -4.042 -23.790 -5.508 1.00 93.44 84 ASP A CA 1
ATOM 641 C C . ASP A 1 84 ? -2.677 -23.079 -5.357 1.00 93.44 84 ASP A C 1
ATOM 643 O O . ASP A 1 84 ? -1.740 -23.631 -4.774 1.00 93.44 84 ASP A O 1
ATOM 647 N N . GLY A 1 85 ? -2.530 -21.862 -5.895 1.00 90.25 85 GLY A N 1
ATOM 648 C CA . GLY A 1 85 ? -1.299 -21.073 -5.845 1.00 90.25 85 GLY A CA 1
ATOM 649 C C . GLY A 1 85 ? -0.231 -21.476 -6.868 1.00 90.25 85 GLY A C 1
ATOM 650 O O . GLY A 1 85 ? 0.923 -21.062 -6.733 1.00 90.25 85 GLY A O 1
ATOM 651 N N . ARG A 1 86 ? -0.562 -22.259 -7.904 1.00 95.38 86 ARG A N 1
ATOM 652 C CA . ARG A 1 86 ? 0.376 -22.596 -8.990 1.00 95.38 86 ARG A CA 1
ATOM 653 C C . ARG A 1 86 ? 0.424 -21.480 -10.022 1.00 95.38 86 ARG A C 1
ATOM 655 O O . ARG A 1 86 ? -0.595 -20.895 -10.371 1.00 95.38 86 ARG A O 1
ATOM 662 N N . LEU A 1 87 ? 1.617 -21.190 -10.536 1.00 95.06 87 LEU A N 1
ATOM 663 C CA . LEU A 1 87 ? 1.824 -20.150 -11.544 1.00 95.06 87 LEU A CA 1
ATOM 664 C C . LEU A 1 87 ? 1.217 -20.576 -12.892 1.00 95.06 87 LEU A C 1
ATOM 666 O O . LEU A 1 87 ? 1.702 -21.516 -13.515 1.00 95.06 87 LEU A O 1
ATOM 670 N N . VAL A 1 88 ? 0.199 -19.850 -13.355 1.00 96.94 88 VAL A N 1
ATOM 671 C CA . VAL A 1 88 ? -0.479 -20.079 -14.645 1.00 96.94 88 VAL A CA 1
ATOM 672 C C . VAL A 1 88 ? 0.180 -19.264 -15.757 1.00 96.94 88 VAL A C 1
ATOM 674 O O . VAL A 1 88 ? 0.414 -19.772 -16.851 1.00 96.94 88 VAL A O 1
ATOM 677 N N . LYS A 1 89 ? 0.524 -18.003 -15.475 1.00 96.62 89 LYS A N 1
ATOM 678 C CA . LYS A 1 89 ? 1.240 -17.119 -16.401 1.00 96.62 89 LYS A CA 1
ATOM 679 C C . LYS A 1 89 ? 2.345 -16.397 -15.649 1.00 96.62 89 LYS A C 1
ATOM 681 O O . LYS A 1 89 ? 2.071 -15.714 -14.668 1.00 96.62 89 LYS A O 1
ATOM 686 N N . ARG A 1 90 ? 3.584 -16.523 -16.126 1.00 95.25 90 ARG A N 1
ATOM 687 C CA . ARG A 1 90 ? 4.740 -15.787 -15.596 1.00 95.25 90 ARG A CA 1
ATOM 688 C C . ARG A 1 90 ? 4.719 -14.338 -16.092 1.00 95.25 90 ARG A C 1
ATOM 690 O O . ARG A 1 90 ? 4.549 -14.106 -17.287 1.00 95.25 90 ARG A O 1
ATOM 697 N N . GLY A 1 91 ? 4.893 -13.392 -15.174 1.00 94.19 91 GLY A N 1
ATOM 698 C CA . GLY A 1 91 ? 5.118 -11.979 -15.478 1.00 94.19 91 GLY A CA 1
ATOM 699 C C . GLY A 1 91 ? 6.603 -11.639 -15.616 1.00 94.19 91 GLY A C 1
ATOM 700 O O . GLY A 1 91 ? 7.444 -12.515 -15.818 1.00 94.19 91 GLY A O 1
ATOM 701 N N . ILE A 1 92 ? 6.928 -10.357 -15.486 1.00 92.38 92 ILE A N 1
ATOM 702 C CA . ILE A 1 92 ? 8.307 -9.859 -15.484 1.00 92.38 92 ILE A CA 1
ATOM 703 C C . ILE A 1 92 ? 8.821 -9.784 -14.034 1.00 92.38 92 ILE A C 1
ATOM 705 O O . ILE A 1 92 ? 8.130 -9.253 -13.166 1.00 92.38 92 ILE A O 1
ATOM 709 N N . SER A 1 93 ? 10.016 -10.330 -13.782 1.00 85.62 93 SER A N 1
ATOM 710 C CA . SER A 1 93 ? 10.711 -10.271 -12.482 1.00 85.62 93 SER A CA 1
ATOM 711 C C . SER A 1 93 ? 11.288 -8.874 -12.223 1.00 85.62 93 SER A C 1
ATOM 713 O O . SER A 1 93 ? 11.651 -8.176 -13.165 1.00 85.62 93 SER A O 1
ATOM 715 N N . GLU A 1 94 ? 11.450 -8.491 -10.957 1.00 78.75 94 GLU A N 1
ATOM 716 C CA . GLU A 1 94 ? 12.216 -7.299 -10.546 1.00 78.75 94 GLU A CA 1
ATOM 717 C C . GLU A 1 94 ? 13.703 -7.368 -10.938 1.00 78.75 94 GLU A C 1
ATOM 719 O O . GLU A 1 94 ? 14.349 -6.341 -11.128 1.00 78.75 94 GLU A O 1
ATOM 724 N N . GLU A 1 95 ? 14.222 -8.581 -11.143 1.00 83.12 95 GLU A N 1
ATOM 725 C CA . GLU A 1 95 ? 15.563 -8.851 -11.676 1.00 83.12 95 GLU A CA 1
ATOM 726 C C . GLU A 1 95 ? 15.713 -8.453 -13.156 1.00 83.12 95 GLU A C 1
ATOM 728 O O . GLU A 1 95 ? 16.828 -8.384 -13.676 1.00 83.12 95 GLU A O 1
ATOM 733 N N . ASP A 1 96 ? 14.606 -8.212 -13.865 1.00 88.25 96 ASP A N 1
ATOM 734 C CA . ASP A 1 96 ? 14.634 -7.918 -15.292 1.00 88.25 96 ASP A CA 1
ATOM 735 C C . ASP A 1 96 ? 15.116 -6.474 -15.556 1.00 88.25 96 ASP A C 1
ATOM 737 O O . ASP A 1 96 ? 14.501 -5.504 -15.088 1.00 88.25 96 ASP A O 1
ATOM 741 N N . PRO A 1 97 ? 16.170 -6.271 -16.371 1.00 88.38 97 PRO A N 1
ATOM 742 C CA . PRO A 1 97 ? 16.725 -4.943 -16.635 1.00 88.38 97 PRO A CA 1
ATOM 743 C C . PRO A 1 97 ? 15.757 -3.997 -17.367 1.00 88.38 97 PRO A C 1
ATOM 745 O O . PRO A 1 97 ? 16.057 -2.811 -17.508 1.00 88.38 97 PRO A O 1
ATOM 748 N N . ARG A 1 98 ? 14.593 -4.478 -17.826 1.00 90.19 98 ARG A N 1
ATOM 749 C CA . ARG A 1 98 ? 13.528 -3.649 -18.408 1.00 90.19 98 ARG A CA 1
ATOM 750 C C . ARG A 1 98 ? 12.688 -2.914 -17.360 1.00 90.19 98 ARG A C 1
ATOM 752 O O . ARG A 1 98 ? 12.096 -1.894 -17.707 1.00 90.19 98 ARG A O 1
ATOM 759 N N . VAL A 1 99 ? 12.621 -3.390 -16.108 1.00 93.12 99 VAL A N 1
ATOM 760 C CA . VAL A 1 99 ? 11.654 -2.876 -15.109 1.00 93.12 99 VAL A CA 1
ATOM 761 C C . VAL A 1 99 ? 12.258 -2.121 -13.929 1.00 93.12 99 VAL A C 1
ATOM 763 O O . VAL A 1 99 ? 11.508 -1.401 -13.273 1.00 93.12 99 VAL A O 1
ATOM 766 N N . PHE A 1 100 ? 13.575 -2.184 -13.683 1.00 93.19 100 PHE A N 1
ATOM 767 C CA . PHE A 1 100 ? 14.191 -1.524 -12.514 1.00 93.19 100 PHE A CA 1
ATOM 768 C C . PHE A 1 100 ? 13.807 -0.036 -12.393 1.00 93.19 100 PHE A C 1
ATOM 770 O O . PHE A 1 100 ? 13.401 0.406 -11.327 1.00 93.19 100 PHE A O 1
ATOM 777 N N . LYS A 1 101 ? 13.766 0.722 -13.501 1.00 94.88 101 LYS A N 1
ATOM 778 C CA . LYS A 1 101 ? 13.325 2.134 -13.494 1.00 94.88 101 LYS A CA 1
ATOM 779 C C . LYS A 1 101 ? 11.880 2.334 -13.010 1.00 94.88 101 LYS A C 1
ATOM 781 O O . LYS A 1 101 ? 11.569 3.376 -12.440 1.00 94.88 101 LYS A O 1
ATOM 786 N N . ARG A 1 102 ? 10.985 1.362 -13.237 1.00 96.00 102 ARG A N 1
ATOM 787 C CA . ARG A 1 102 ? 9.610 1.390 -12.707 1.00 96.00 102 ARG A CA 1
ATOM 788 C C . ARG A 1 102 ? 9.601 1.095 -11.206 1.00 96.00 102 ARG A C 1
ATOM 790 O O . ARG A 1 102 ? 8.853 1.738 -10.479 1.00 96.00 102 ARG A O 1
ATOM 797 N N . VAL A 1 103 ? 10.480 0.205 -10.743 1.00 95.50 103 VAL A N 1
ATOM 798 C CA . VAL A 1 103 ? 10.702 -0.052 -9.311 1.00 95.50 103 VAL A CA 1
ATOM 799 C C . VAL A 1 103 ? 11.273 1.189 -8.608 1.00 95.50 103 VAL A C 1
ATOM 801 O O . VAL A 1 103 ? 10.760 1.574 -7.561 1.00 95.50 103 VAL A O 1
ATOM 804 N N . GLY A 1 104 ? 12.249 1.879 -9.207 1.00 95.75 104 GLY A N 1
ATOM 805 C CA . GLY A 1 104 ? 12.785 3.144 -8.690 1.00 95.75 104 GLY A CA 1
ATOM 806 C C . GLY A 1 104 ? 11.723 4.243 -8.586 1.00 95.75 104 GLY A C 1
ATOM 807 O O . GLY A 1 104 ? 11.597 4.891 -7.550 1.00 95.75 104 GLY A O 1
ATOM 808 N N . TYR A 1 105 ? 10.855 4.366 -9.598 1.00 97.12 105 TYR A N 1
ATOM 809 C CA . TYR A 1 105 ? 9.680 5.241 -9.521 1.00 97.12 105 TYR A CA 1
ATOM 810 C C . TYR A 1 105 ? 8.769 4.908 -8.328 1.00 97.12 105 TYR A C 1
ATOM 812 O O . TYR A 1 105 ? 8.262 5.826 -7.685 1.00 97.12 105 TYR A O 1
ATOM 820 N N . PHE A 1 106 ? 8.569 3.627 -7.990 1.00 97.56 106 PHE A N 1
ATOM 821 C CA . PHE A 1 106 ? 7.768 3.265 -6.818 1.00 97.56 106 PHE A CA 1
ATOM 822 C C . PHE A 1 106 ? 8.419 3.706 -5.500 1.00 97.56 106 PHE A C 1
ATOM 824 O O . PHE A 1 106 ? 7.721 4.146 -4.583 1.00 97.56 106 PHE A O 1
ATOM 831 N N . TRP A 1 107 ? 9.746 3.618 -5.393 1.00 97.50 107 TRP A N 1
ATOM 832 C CA . TRP A 1 107 ? 10.475 4.129 -4.234 1.00 97.50 107 TRP A CA 1
ATOM 833 C C . TRP A 1 107 ? 10.351 5.647 -4.114 1.00 97.50 107 TRP A C 1
ATOM 835 O O . TRP A 1 107 ? 9.906 6.139 -3.070 1.00 97.50 107 TRP A O 1
ATOM 845 N N . GLU A 1 108 ? 10.649 6.380 -5.183 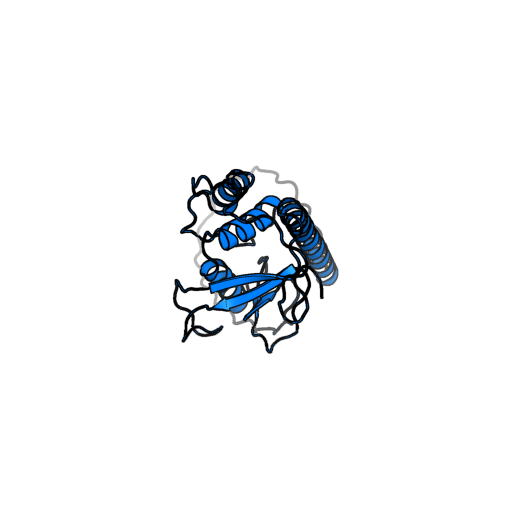1.00 97.06 108 GLU A N 1
ATOM 846 C CA . GLU A 1 108 ? 10.599 7.841 -5.198 1.00 97.06 108 GLU A CA 1
ATOM 847 C C . GLU A 1 108 ? 9.173 8.353 -4.940 1.00 97.06 108 GLU A C 1
ATOM 849 O O . GLU A 1 108 ? 8.920 9.026 -3.939 1.00 97.06 108 GLU A O 1
ATOM 854 N N . LYS A 1 109 ? 8.210 7.980 -5.790 1.00 97.50 109 LYS A N 1
ATOM 855 C CA . LYS A 1 109 ? 6.835 8.500 -5.743 1.00 97.50 109 LYS A CA 1
ATOM 856 C C . LYS A 1 109 ? 6.063 7.989 -4.527 1.00 97.50 109 LYS A C 1
ATOM 858 O O . LYS A 1 109 ? 5.373 8.759 -3.856 1.00 97.50 109 LYS A O 1
ATOM 863 N N . GLY A 1 110 ? 6.201 6.704 -4.205 1.00 96.19 110 GLY A N 1
ATOM 864 C CA . GLY A 1 110 ? 5.499 6.079 -3.091 1.00 96.19 110 GLY A CA 1
ATOM 865 C C . GLY A 1 110 ? 6.050 6.478 -1.728 1.00 96.19 110 GLY A C 1
ATOM 866 O O . GLY A 1 110 ? 5.269 6.628 -0.787 1.00 96.19 110 GLY A O 1
ATOM 867 N N . THR A 1 111 ? 7.367 6.664 -1.593 1.00 95.75 111 THR A N 1
ATOM 868 C CA . THR A 1 111 ? 8.021 6.739 -0.270 1.00 95.75 111 THR A CA 1
ATOM 869 C C . THR A 1 111 ? 8.947 7.936 -0.063 1.00 95.75 111 THR A C 1
ATOM 871 O O . THR A 1 111 ? 9.304 8.207 1.082 1.00 95.75 111 THR A O 1
ATOM 874 N N . GLY A 1 112 ? 9.313 8.665 -1.123 1.00 95.50 112 GLY A N 1
ATOM 875 C CA . GLY A 1 112 ? 10.310 9.740 -1.074 1.00 95.50 112 GLY A CA 1
ATOM 876 C C . GLY A 1 112 ? 11.758 9.245 -0.969 1.00 95.50 112 GLY A C 1
ATOM 877 O O . GLY A 1 112 ? 12.645 10.039 -0.666 1.00 95.50 112 GLY A O 1
ATOM 878 N N . LEU A 1 113 ? 12.011 7.948 -1.181 1.00 95.19 113 LEU A N 1
ATOM 879 C CA . LEU A 1 113 ? 13.354 7.365 -1.156 1.00 95.19 113 LEU A CA 1
ATOM 880 C C . LEU A 1 113 ? 13.943 7.329 -2.568 1.00 95.19 113 LEU A C 1
ATOM 882 O O . LEU A 1 113 ? 13.321 6.802 -3.486 1.00 95.19 113 LEU A O 1
ATOM 886 N N . LEU A 1 114 ? 15.161 7.847 -2.725 1.00 94.31 114 LEU A N 1
ATOM 887 C CA . LEU A 1 114 ? 15.878 7.905 -4.004 1.00 94.31 114 LEU A CA 1
ATOM 888 C C . LEU A 1 114 ? 16.639 6.595 -4.278 1.00 94.31 114 LEU A C 1
ATOM 890 O O . LEU A 1 114 ? 17.865 6.580 -4.336 1.00 94.31 114 LEU A O 1
ATOM 894 N N . LEU A 1 115 ? 15.896 5.493 -4.395 1.00 93.25 115 LEU A N 1
ATOM 895 C CA . LEU A 1 115 ? 16.410 4.179 -4.799 1.00 93.25 115 LEU A CA 1
ATOM 896 C C . LEU A 1 115 ? 16.163 3.982 -6.301 1.00 93.25 115 LEU A C 1
ATOM 898 O O . LEU A 1 115 ? 15.083 4.318 -6.790 1.00 93.25 115 LEU A O 1
ATOM 902 N N . ASP A 1 116 ? 17.136 3.452 -7.051 1.00 90.25 116 ASP A N 1
ATOM 903 C CA . ASP A 1 116 ? 17.029 3.357 -8.521 1.00 90.25 116 ASP A CA 1
ATOM 904 C C . ASP A 1 116 ? 16.204 2.143 -8.990 1.00 90.25 116 ASP A C 1
ATOM 906 O O . ASP A 1 116 ? 15.810 2.066 -10.157 1.00 90.25 116 ASP A O 1
ATOM 910 N N . GLY A 1 117 ? 15.899 1.231 -8.059 1.00 89.31 117 GLY A N 1
ATOM 911 C CA . GLY A 1 117 ? 15.137 0.007 -8.290 1.00 89.31 117 GLY A CA 1
ATOM 912 C C . GLY A 1 117 ? 15.991 -1.230 -8.567 1.00 89.31 117 GLY A C 1
ATOM 913 O O . GLY A 1 117 ? 15.429 -2.281 -8.866 1.00 89.31 117 GLY A O 1
ATOM 914 N N . ARG A 1 118 ? 17.322 -1.130 -8.464 1.00 89.44 118 ARG A N 1
ATOM 915 C CA . ARG A 1 118 ? 18.259 -2.270 -8.465 1.00 89.44 118 ARG A CA 1
ATOM 916 C C . ARG A 1 118 ? 18.633 -2.740 -7.060 1.00 89.44 118 ARG A C 1
ATOM 918 O O . ARG A 1 118 ? 19.343 -3.732 -6.924 1.00 89.44 118 ARG A O 1
ATOM 925 N N . ASP A 1 119 ? 18.144 -2.056 -6.030 1.00 85.06 119 ASP A N 1
ATOM 926 C CA . ASP A 1 119 ? 18.298 -2.377 -4.609 1.00 85.06 119 ASP A CA 1
ATOM 927 C C . ASP A 1 119 ? 17.501 -3.646 -4.223 1.00 85.06 119 ASP A C 1
ATOM 929 O O . ASP A 1 119 ? 16.553 -3.592 -3.443 1.00 85.06 119 ASP A O 1
ATOM 933 N N . GLN A 1 120 ? 17.854 -4.800 -4.801 1.00 76.56 120 GLN A N 1
ATOM 934 C CA . GLN A 1 120 ? 17.087 -6.058 -4.723 1.00 76.56 120 GLN A CA 1
ATOM 935 C C . GLN A 1 120 ? 16.937 -6.624 -3.297 1.00 76.56 120 GLN A C 1
ATOM 937 O O . GLN A 1 120 ? 15.983 -7.346 -3.020 1.00 76.56 120 GLN A O 1
ATOM 942 N N . ASP A 1 121 ? 17.804 -6.237 -2.356 1.00 83.88 121 ASP A N 1
ATOM 943 C CA . ASP A 1 121 ? 17.646 -6.567 -0.930 1.00 83.88 121 ASP A CA 1
ATOM 944 C C . ASP A 1 121 ? 16.424 -5.877 -0.276 1.00 83.88 121 ASP A C 1
ATOM 946 O O . ASP A 1 121 ? 16.025 -6.224 0.842 1.00 83.88 121 ASP A O 1
ATOM 950 N N . TRP A 1 122 ? 15.821 -4.885 -0.944 1.00 84.44 122 TRP A N 1
ATOM 951 C CA . TRP A 1 122 ? 14.697 -4.097 -0.444 1.00 84.44 122 TRP A CA 1
ATOM 952 C C . TRP A 1 122 ? 13.399 -4.461 -1.190 1.00 84.44 122 TRP A C 1
ATOM 954 O O . TRP A 1 122 ? 13.200 -4.058 -2.336 1.00 84.44 122 TRP A O 1
ATOM 964 N N . PRO A 1 123 ? 12.445 -5.172 -0.552 1.00 90.19 123 PRO A N 1
ATOM 965 C CA . PRO A 1 123 ? 11.210 -5.583 -1.215 1.00 90.19 123 PRO A CA 1
ATOM 966 C C . PRO A 1 123 ? 10.271 -4.390 -1.462 1.00 90.19 123 PRO A C 1
ATOM 968 O O . PRO A 1 123 ? 9.583 -3.907 -0.558 1.00 90.19 123 PRO A O 1
ATOM 971 N N . TRP A 1 124 ? 10.171 -3.970 -2.723 1.00 94.44 124 TRP A N 1
ATOM 972 C CA . TRP A 1 124 ? 9.445 -2.774 -3.180 1.00 94.44 124 TRP A CA 1
ATOM 973 C C . TRP A 1 124 ? 7.913 -2.834 -3.053 1.00 94.44 124 TRP A C 1
ATOM 975 O O . TRP A 1 124 ? 7.246 -1.815 -3.213 1.00 94.44 124 TRP A O 1
ATOM 985 N N . SER A 1 125 ? 7.325 -3.985 -2.712 1.00 95.19 125 SER A N 1
ATOM 986 C CA . SER A 1 125 ? 5.862 -4.165 -2.580 1.00 95.19 125 SER A CA 1
ATOM 987 C C . SER A 1 125 ? 5.147 -3.109 -1.710 1.00 95.19 125 SER A C 1
ATOM 989 O O . SER A 1 125 ? 4.041 -2.683 -2.042 1.00 95.19 125 SER A O 1
ATOM 991 N N . ALA A 1 126 ? 5.770 -2.627 -0.627 1.00 96.75 126 ALA A N 1
ATOM 992 C CA . ALA A 1 126 ? 5.196 -1.558 0.202 1.00 96.75 126 ALA A CA 1
ATOM 993 C C . ALA A 1 126 ? 5.272 -0.169 -0.468 1.00 96.75 126 ALA A C 1
ATOM 995 O O . ALA A 1 126 ? 4.352 0.643 -0.330 1.00 96.75 126 ALA A O 1
ATOM 996 N N . ALA A 1 127 ? 6.343 0.083 -1.226 1.00 97.50 127 ALA A N 1
ATOM 997 C CA . ALA A 1 127 ? 6.522 1.290 -2.025 1.00 97.50 127 ALA A CA 1
ATOM 998 C C . ALA A 1 127 ? 5.538 1.332 -3.206 1.00 97.50 127 ALA A C 1
ATOM 1000 O O . ALA A 1 127 ? 4.918 2.365 -3.453 1.00 97.50 127 ALA A O 1
ATOM 1001 N N . PHE A 1 128 ? 5.300 0.192 -3.860 1.00 97.81 128 PHE A N 1
ATOM 1002 C CA . PHE A 1 128 ? 4.274 0.034 -4.893 1.00 97.81 128 PHE A CA 1
ATOM 1003 C C . PHE A 1 128 ? 2.872 0.333 -4.377 1.00 97.81 128 PHE A C 1
ATOM 1005 O O . PHE A 1 128 ? 2.204 1.186 -4.951 1.00 97.81 128 PHE A O 1
ATOM 1012 N N . ILE A 1 129 ? 2.448 -0.278 -3.263 1.00 98.25 129 ILE A N 1
ATOM 1013 C CA . ILE A 1 129 ? 1.147 0.041 -2.655 1.00 98.25 129 ILE A CA 1
ATOM 1014 C C . ILE A 1 129 ? 1.066 1.541 -2.348 1.00 98.25 129 ILE A C 1
ATOM 1016 O O . ILE A 1 129 ? 0.071 2.181 -2.681 1.00 98.25 129 ILE A O 1
ATOM 1020 N N . SER A 1 130 ? 2.131 2.137 -1.808 1.00 98.31 130 SER A N 1
ATOM 1021 C CA . SER A 1 130 ? 2.168 3.581 -1.551 1.00 98.31 130 SER A CA 1
ATOM 1022 C C . SER A 1 130 ? 2.061 4.426 -2.827 1.00 98.31 130 SER A C 1
ATOM 1024 O O . SER A 1 130 ? 1.375 5.443 -2.819 1.00 98.31 130 SER A O 1
ATOM 1026 N N . THR A 1 131 ? 2.673 3.995 -3.929 1.00 98.56 131 THR A N 1
ATOM 1027 C CA . THR A 1 131 ? 2.606 4.685 -5.227 1.00 98.56 131 THR A CA 1
ATOM 1028 C C . THR A 1 131 ? 1.240 4.543 -5.880 1.00 98.56 131 THR A C 1
ATOM 1030 O O . THR A 1 131 ? 0.710 5.522 -6.379 1.00 98.56 131 THR A O 1
ATOM 1033 N N . VAL A 1 132 ? 0.619 3.365 -5.810 1.00 98.44 132 VAL A N 1
ATOM 1034 C CA . VAL A 1 132 ? -0.752 3.134 -6.290 1.00 98.44 132 VAL A CA 1
ATOM 1035 C C . VAL A 1 132 ? -1.740 4.087 -5.616 1.00 98.44 132 VAL A C 1
ATOM 1037 O O . VAL A 1 132 ? -2.621 4.610 -6.287 1.00 98.44 132 VAL A O 1
ATOM 1040 N N . HIS A 1 133 ? -1.583 4.355 -4.316 1.00 97.94 133 HIS A N 1
ATOM 1041 C CA . HIS A 1 133 ? -2.445 5.287 -3.578 1.00 97.94 133 HIS A CA 1
ATOM 1042 C C . HIS A 1 133 ? -2.133 6.762 -3.875 1.00 97.94 133 HIS A C 1
ATOM 1044 O O . HIS A 1 133 ? -3.043 7.589 -3.893 1.00 97.94 133 HIS A O 1
ATOM 1050 N N . GLU A 1 134 ? -0.869 7.094 -4.135 1.00 97.75 134 GLU A N 1
ATOM 1051 C CA . GLU A 1 134 ? -0.451 8.425 -4.587 1.00 97.75 134 GLU A CA 1
ATOM 1052 C C . GLU A 1 134 ? -0.977 8.732 -6.002 1.00 97.75 134 GLU A C 1
ATOM 1054 O O . GLU A 1 134 ? -1.614 9.759 -6.211 1.00 97.75 134 GLU A O 1
ATOM 1059 N N . ASP A 1 135 ? -0.771 7.822 -6.957 1.00 97.88 135 ASP A N 1
ATOM 1060 C CA . ASP A 1 135 ? -1.204 7.938 -8.357 1.00 97.88 135 ASP A CA 1
ATOM 1061 C C . ASP A 1 135 ? -2.728 7.767 -8.524 1.00 97.88 135 ASP A C 1
ATOM 1063 O O . ASP A 1 135 ? -3.291 8.104 -9.568 1.00 97.88 135 ASP A O 1
ATOM 1067 N N . ALA A 1 136 ? -3.412 7.226 -7.512 1.00 96.81 136 ALA A N 1
ATOM 1068 C CA . ALA A 1 136 ? -4.870 7.235 -7.387 1.00 96.81 136 ALA A CA 1
ATOM 1069 C C . ALA A 1 136 ? -5.398 8.447 -6.594 1.00 96.81 136 ALA A C 1
ATOM 1071 O O . ALA A 1 136 ? -6.601 8.517 -6.343 1.00 96.81 136 ALA A O 1
ATOM 1072 N N . GLU A 1 137 ? -4.518 9.373 -6.191 1.00 96.25 137 GLU A N 1
ATOM 1073 C CA . GLU A 1 137 ? -4.830 10.616 -5.475 1.00 96.25 137 GLU A CA 1
ATOM 1074 C C . GLU A 1 137 ? -5.722 10.380 -4.237 1.00 96.25 137 GLU A C 1
ATOM 1076 O O . GLU A 1 137 ? -6.734 11.053 -4.015 1.00 96.25 137 GLU A O 1
ATOM 1081 N N . VAL A 1 138 ? -5.360 9.379 -3.430 1.00 95.25 138 VAL A N 1
ATOM 1082 C CA . VAL A 1 138 ? -6.026 9.060 -2.152 1.00 95.25 138 VAL A CA 1
ATOM 1083 C C . VAL A 1 138 ? -5.704 10.108 -1.075 1.00 95.25 138 VAL A C 1
ATOM 1085 O O . VAL A 1 138 ? -6.437 10.263 -0.101 1.00 95.25 138 VAL A O 1
ATOM 1088 N N . GLY A 1 139 ? -4.619 10.866 -1.250 1.00 92.19 139 GLY A N 1
ATOM 1089 C CA . GLY A 1 139 ? -4.251 11.961 -0.355 1.00 92.19 139 GLY A CA 1
ATOM 1090 C C . GLY A 1 139 ? -3.904 11.496 1.072 1.00 92.19 139 GLY A C 1
ATOM 1091 O O . GLY A 1 139 ? -3.470 10.357 1.266 1.00 92.19 139 GLY A O 1
ATOM 1092 N N . PRO A 1 140 ? -4.075 12.359 2.095 1.00 92.50 140 PRO A N 1
ATOM 1093 C CA . PRO A 1 140 ? -3.626 12.089 3.469 1.00 92.50 140 PRO A CA 1
ATOM 1094 C C . PRO A 1 140 ? -4.416 10.973 4.175 1.00 92.50 140 PRO A C 1
ATOM 1096 O O . PRO A 1 140 ? -4.002 10.475 5.225 1.00 92.50 140 PRO A O 1
ATOM 1099 N N . GLN A 1 141 ? -5.538 10.546 3.592 1.00 93.56 141 GLN A N 1
ATOM 1100 C CA . GLN A 1 141 ? -6.389 9.481 4.109 1.00 93.56 141 GLN A CA 1
ATOM 1101 C C . GLN A 1 141 ? -5.644 8.128 4.189 1.00 93.56 141 GLN A C 1
ATOM 1103 O O . GLN A 1 141 ? -5.964 7.309 5.062 1.00 93.56 141 GLN A O 1
ATOM 1108 N N . PHE A 1 142 ? -4.619 7.908 3.348 1.00 96.25 142 PHE A N 1
ATOM 1109 C CA . PHE A 1 142 ? -3.734 6.734 3.363 1.00 96.25 142 PHE A CA 1
ATOM 1110 C C . PHE A 1 142 ? -2.302 7.075 3.820 1.00 96.25 142 PHE A C 1
ATOM 1112 O O . PHE A 1 142 ? -1.648 7.962 3.276 1.00 96.25 142 PHE A O 1
ATOM 1119 N N . PHE A 1 143 ? -1.769 6.316 4.785 1.00 94.44 143 PHE A N 1
ATOM 1120 C CA . PHE A 1 143 ? -0.399 6.496 5.273 1.00 94.44 143 PHE A CA 1
ATOM 1121 C C . PHE A 1 143 ? 0.628 5.809 4.353 1.00 94.44 143 PHE A C 1
ATOM 1123 O O . PHE A 1 143 ? 0.915 4.617 4.488 1.00 94.44 143 PHE A O 1
ATOM 1130 N N . ARG A 1 144 ? 1.229 6.565 3.429 1.00 96.00 144 ARG A N 1
ATOM 1131 C CA . ARG A 1 144 ? 2.304 6.062 2.555 1.00 96.00 144 ARG A CA 1
ATOM 1132 C C . ARG A 1 144 ? 3.554 5.659 3.342 1.00 96.00 144 ARG A C 1
ATOM 1134 O O . ARG A 1 144 ? 3.969 6.343 4.277 1.00 96.00 144 ARG A O 1
ATOM 1141 N N . SER A 1 145 ? 4.167 4.527 2.987 1.00 96.38 145 SER A N 1
ATOM 1142 C CA . SER A 1 145 ? 5.346 4.019 3.693 1.00 96.38 145 SER A CA 1
ATOM 1143 C C . SER A 1 145 ? 6.148 2.961 2.922 1.00 96.38 145 SER A C 1
ATOM 1145 O O . SER A 1 145 ? 5.550 2.068 2.326 1.00 96.38 145 SER A O 1
ATOM 1147 N N . PRO A 1 146 ? 7.491 2.931 3.064 1.00 95.81 146 PRO A N 1
ATOM 1148 C CA . PRO A 1 146 ? 8.321 1.816 2.596 1.00 95.81 146 PRO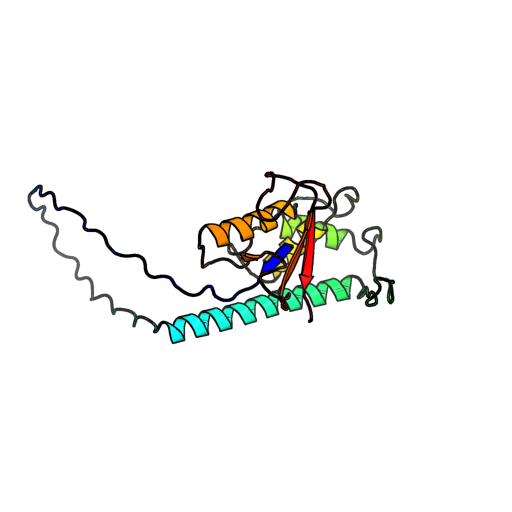 A CA 1
ATOM 1149 C C . PRO A 1 146 ? 8.135 0.510 3.399 1.00 95.81 146 PRO A C 1
ATOM 1151 O O . PRO A 1 146 ? 8.845 -0.459 3.154 1.00 95.81 146 PRO A O 1
ATOM 1154 N N . ALA A 1 147 ? 7.223 0.450 4.380 1.00 95.62 147 ALA A N 1
ATOM 1155 C CA . ALA A 1 147 ? 7.003 -0.743 5.198 1.00 95.62 147 ALA A CA 1
ATOM 1156 C C . ALA A 1 147 ? 5.514 -1.020 5.465 1.00 95.62 147 ALA A C 1
ATOM 1158 O O . ALA A 1 147 ? 4.843 -0.228 6.131 1.00 95.62 147 ALA A O 1
ATOM 1159 N N . HIS A 1 148 ? 5.053 -2.207 5.043 1.00 97.06 148 HIS A N 1
ATOM 1160 C CA . HIS A 1 148 ? 3.696 -2.749 5.245 1.00 97.06 148 HIS A CA 1
ATOM 1161 C C . HIS A 1 148 ? 3.152 -2.487 6.659 1.00 97.06 148 HIS A C 1
ATOM 1163 O O . HIS A 1 148 ? 2.088 -1.896 6.832 1.00 97.06 148 HIS A O 1
ATOM 1169 N N . ALA A 1 149 ? 3.930 -2.834 7.690 1.00 96.38 149 ALA A N 1
ATOM 1170 C CA . ALA A 1 149 ? 3.571 -2.661 9.100 1.00 96.38 149 ALA A CA 1
ATOM 1171 C C . ALA A 1 149 ? 3.070 -1.255 9.483 1.00 96.38 149 ALA A C 1
ATOM 1173 O O . ALA A 1 149 ? 2.326 -1.139 10.455 1.00 96.38 149 ALA A O 1
ATOM 1174 N N . ARG A 1 150 ? 3.470 -0.183 8.780 1.00 96.31 150 ARG A N 1
ATOM 1175 C CA . ARG A 1 150 ? 3.076 1.183 9.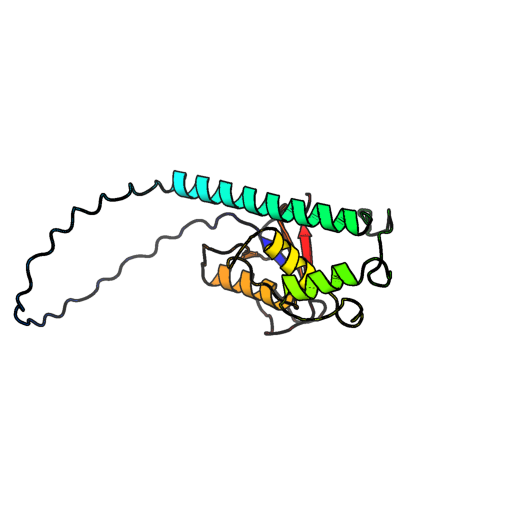162 1.00 96.31 150 ARG A CA 1
ATOM 1176 C C . ARG A 1 150 ? 1.625 1.482 8.809 1.00 96.31 150 ARG A C 1
ATOM 1178 O O . ARG A 1 150 ? 0.885 1.853 9.714 1.00 96.31 150 ARG A O 1
ATOM 1185 N N . TYR A 1 151 ? 1.197 1.254 7.566 1.00 95.56 151 TYR A N 1
ATOM 1186 C CA . TYR A 1 151 ? -0.212 1.450 7.203 1.00 95.56 151 TYR A CA 1
ATOM 1187 C C . TYR A 1 151 ? -1.134 0.377 7.791 1.00 95.56 151 TYR A C 1
ATOM 1189 O O . TYR A 1 151 ? -2.273 0.682 8.135 1.00 95.56 151 TYR A O 1
ATOM 1197 N N . ILE A 1 152 ? -0.631 -0.846 8.017 1.00 96.81 152 ILE A N 1
ATOM 1198 C CA . ILE A 1 152 ? -1.375 -1.871 8.767 1.00 96.81 152 ILE A CA 1
ATOM 1199 C C . ILE A 1 152 ? -1.721 -1.351 10.174 1.00 96.81 152 ILE A C 1
ATOM 1201 O O . ILE A 1 152 ? -2.873 -1.435 10.595 1.00 96.81 152 ILE A O 1
ATOM 1205 N N . ARG A 1 153 ? -0.750 -0.761 10.888 1.00 96.56 153 ARG A N 1
ATOM 1206 C CA . ARG A 1 153 ? -0.975 -0.156 12.212 1.00 96.56 153 ARG A CA 1
ATOM 1207 C C . ARG A 1 153 ? -1.847 1.099 12.158 1.00 96.56 153 ARG A C 1
ATOM 1209 O O . ARG A 1 153 ? -2.719 1.243 13.009 1.00 96.56 153 ARG A O 1
ATOM 1216 N N . ASP A 1 154 ? -1.609 1.986 11.193 1.00 96.38 154 ASP A N 1
ATOM 1217 C CA . ASP A 1 154 ? -2.373 3.227 10.995 1.00 96.38 154 ASP A CA 1
ATOM 1218 C C . ASP A 1 154 ? -3.871 2.940 10.832 1.00 96.38 154 ASP A C 1
ATOM 1220 O O . ASP A 1 154 ? -4.687 3.500 11.557 1.00 96.38 154 ASP A O 1
ATOM 1224 N N . ALA A 1 155 ? -4.239 1.982 9.978 1.00 96.94 155 ALA A N 1
ATOM 1225 C CA . ALA A 1 155 ? -5.637 1.626 9.755 1.00 96.94 155 ALA A CA 1
ATOM 1226 C C . ALA A 1 155 ? -6.316 1.002 10.994 1.00 96.94 155 ALA A C 1
ATOM 1228 O O . ALA A 1 155 ? -7.511 1.210 11.224 1.00 96.94 155 ALA A O 1
ATOM 1229 N N . ILE A 1 156 ? -5.586 0.238 11.819 1.00 96.38 156 ILE A N 1
ATOM 1230 C CA . ILE A 1 156 ? -6.107 -0.260 13.108 1.00 96.38 156 ILE A CA 1
ATOM 1231 C C . ILE A 1 156 ? -6.334 0.902 14.070 1.00 96.38 156 ILE A C 1
ATOM 1233 O O . ILE A 1 156 ? -7.406 1.000 14.664 1.00 96.38 156 ILE A O 1
ATOM 1237 N N . PHE A 1 157 ? -5.337 1.780 14.202 1.00 96.06 157 PHE A N 1
ATOM 1238 C CA . PHE A 1 157 ? -5.406 2.949 15.070 1.00 96.06 157 PHE A CA 1
ATOM 1239 C C . PHE A 1 157 ? -6.573 3.860 14.673 1.00 96.06 157 PHE A C 1
ATOM 1241 O O . PHE 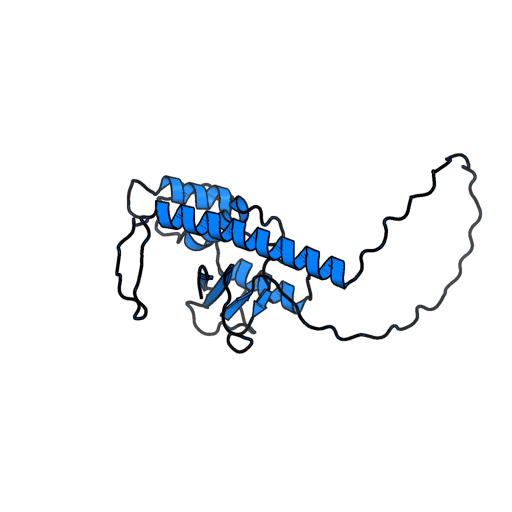A 1 157 ? -7.414 4.157 15.515 1.00 96.06 157 PHE A O 1
ATOM 1248 N N . LYS A 1 158 ? -6.694 4.211 13.386 1.00 95.75 158 LYS A N 1
ATOM 1249 C CA . LYS A 1 158 ? -7.797 5.018 12.840 1.00 95.75 158 LYS A CA 1
ATOM 1250 C C . LYS A 1 158 ? -9.167 4.425 13.171 1.00 95.75 158 LYS A C 1
ATOM 1252 O O . LYS A 1 158 ? -10.063 5.166 13.559 1.00 95.75 158 LYS A O 1
ATOM 1257 N N . LYS A 1 159 ? -9.329 3.095 13.126 1.00 95.25 159 LYS A N 1
ATOM 1258 C CA . LYS A 1 159 ? -10.576 2.436 13.559 1.00 95.25 159 LYS A CA 1
ATOM 1259 C C . LYS A 1 159 ? -10.800 2.515 15.066 1.00 95.25 159 LYS A C 1
ATOM 1261 O O . LYS A 1 159 ? -11.904 2.831 15.493 1.00 95.25 159 LYS A O 1
ATOM 1266 N N . GLN A 1 160 ? -9.781 2.216 15.870 1.00 95.31 160 GLN A N 1
ATOM 1267 C CA . GLN A 1 160 ? -9.878 2.251 17.335 1.00 95.31 160 GLN A CA 1
ATOM 1268 C C . GLN A 1 160 ? -10.154 3.666 17.866 1.00 95.31 160 GLN A C 1
ATOM 1270 O O . GLN A 1 160 ? -10.870 3.814 18.851 1.00 95.31 160 GLN A O 1
ATOM 1275 N N . ALA A 1 161 ? -9.622 4.688 17.194 1.00 96.12 161 ALA A N 1
ATOM 1276 C CA . ALA A 1 161 ? -9.817 6.098 17.509 1.00 96.12 161 ALA A CA 1
ATOM 1277 C C . ALA A 1 161 ? -11.078 6.715 16.866 1.00 96.12 161 ALA A C 1
ATOM 1279 O O . ALA A 1 161 ? -11.348 7.889 17.097 1.00 96.12 161 ALA A O 1
ATOM 1280 N N . GLY A 1 162 ? -11.847 5.958 16.071 1.00 95.06 162 GLY A N 1
ATOM 1281 C CA . GLY A 1 162 ? -13.070 6.456 15.430 1.00 95.06 162 GLY A CA 1
ATOM 1282 C C . GLY A 1 162 ? -12.839 7.524 14.353 1.00 95.06 162 GLY A C 1
ATOM 1283 O O . GLY A 1 162 ? -13.707 8.361 14.135 1.00 95.06 162 GLY A O 1
ATOM 1284 N N . ILE A 1 163 ? -11.680 7.523 13.688 1.00 92.81 163 ILE A N 1
ATOM 1285 C CA . ILE A 1 163 ? -11.368 8.471 12.610 1.00 92.81 163 ILE A CA 1
ATOM 1286 C C . ILE A 1 163 ? -12.213 8.128 11.380 1.00 92.81 163 ILE A C 1
ATOM 1288 O O . ILE A 1 163 ? -12.008 7.081 10.764 1.00 92.81 163 ILE A O 1
ATOM 1292 N N . GLU A 1 164 ? -13.154 9.007 11.032 1.00 89.12 164 GLU A N 1
ATOM 1293 C CA . GLU A 1 164 ? -14.057 8.828 9.886 1.00 89.12 164 GLU A CA 1
ATOM 1294 C C . GLU A 1 164 ? -13.407 9.203 8.540 1.00 89.12 164 GLU A C 1
ATOM 1296 O O . GLU A 1 164 ? -13.746 8.623 7.510 1.00 89.12 164 GLU A O 1
ATOM 1301 N N . ASP A 1 165 ? -12.426 10.112 8.548 1.00 89.19 165 ASP A N 1
ATOM 1302 C CA . ASP A 1 165 ? -11.663 10.523 7.360 1.00 89.19 165 ASP A CA 1
ATOM 1303 C C . ASP A 1 165 ? -10.433 9.622 7.130 1.00 89.19 165 ASP A C 1
ATOM 1305 O O . ASP A 1 165 ? -9.273 10.026 7.228 1.00 89.19 165 ASP A O 1
ATOM 1309 N N . ALA A 1 166 ? -10.690 8.335 6.903 1.00 91.56 166 ALA A N 1
ATOM 1310 C CA . ALA A 1 166 ? -9.664 7.319 6.710 1.00 91.56 166 ALA A CA 1
ATOM 1311 C C . ALA A 1 166 ? -9.930 6.518 5.435 1.00 91.56 166 ALA A C 1
ATOM 1313 O O . ALA A 1 166 ? -11.002 5.949 5.273 1.00 91.56 166 ALA A O 1
ATOM 1314 N N . ALA A 1 167 ? -8.921 6.382 4.568 1.00 92.44 167 ALA A N 1
ATOM 1315 C CA . ALA A 1 167 ? -9.033 5.524 3.384 1.00 92.44 167 ALA A CA 1
ATOM 1316 C C . ALA A 1 167 ? -9.165 4.043 3.772 1.00 92.44 167 ALA A C 1
ATOM 1318 O O . ALA A 1 167 ? -9.698 3.238 3.010 1.00 92.44 167 ALA A O 1
ATOM 1319 N N . TYR A 1 168 ? -8.657 3.699 4.962 1.00 94.88 168 TYR A N 1
ATOM 1320 C CA . TYR A 1 168 ? -8.564 2.336 5.445 1.00 94.88 168 TYR A CA 1
ATOM 1321 C C . TYR A 1 168 ? -8.829 2.199 6.944 1.00 94.88 168 TYR A C 1
ATOM 1323 O O . TYR A 1 168 ? -8.270 2.928 7.764 1.00 94.88 168 TYR A O 1
ATOM 1331 N N . TRP A 1 169 ? -9.585 1.156 7.295 1.00 95.19 169 TRP A N 1
ATOM 1332 C CA . TRP A 1 169 ? -9.812 0.712 8.674 1.00 95.19 169 TRP A CA 1
ATOM 1333 C C . TRP A 1 169 ? -9.382 -0.744 8.849 1.00 95.19 169 TRP A C 1
ATOM 1335 O O . TRP A 1 169 ? -9.720 -1.600 8.034 1.00 95.19 169 TRP A O 1
ATOM 1345 N N . GLY A 1 170 ? -8.662 -1.067 9.923 1.00 94.94 170 GLY A N 1
ATOM 1346 C CA . GLY A 1 170 ? -8.199 -2.432 10.200 1.00 94.94 170 GLY A CA 1
ATOM 1347 C C . GLY A 1 170 ? -9.322 -3.343 10.705 1.00 94.94 170 GLY A C 1
ATOM 1348 O O . GLY A 1 170 ? -10.069 -2.969 11.599 1.00 94.94 170 GLY A O 1
ATOM 1349 N N . HIS A 1 171 ? -9.453 -4.566 10.194 1.00 94.62 171 HIS A N 1
ATOM 1350 C CA . HIS A 1 171 ? -10.448 -5.546 10.650 1.00 94.62 171 HIS A CA 1
ATOM 1351 C C . HIS A 1 171 ? -9.824 -6.916 10.953 1.00 94.62 171 HIS A C 1
ATOM 1353 O O . HIS A 1 171 ? -8.860 -7.373 10.326 1.00 94.62 171 HIS A O 1
ATOM 1359 N N . ARG A 1 172 ? -10.412 -7.614 11.926 1.00 93.44 172 ARG A N 1
ATOM 1360 C CA . ARG A 1 172 ? -10.167 -9.040 12.145 1.00 93.44 172 ARG A CA 1
ATOM 1361 C C . ARG A 1 172 ? -10.768 -9.840 10.993 1.00 93.44 172 ARG A C 1
ATOM 1363 O O . ARG A 1 172 ? -11.785 -9.460 10.423 1.00 93.44 172 ARG A O 1
ATOM 1370 N N . LEU A 1 173 ? -10.179 -11.005 10.728 1.00 88.00 173 LEU A N 1
ATOM 1371 C CA . LEU A 1 173 ? -10.680 -11.959 9.729 1.00 88.00 173 LEU A CA 1
ATOM 1372 C C . LEU A 1 173 ? -12.086 -12.497 10.055 1.00 88.00 173 LEU A C 1
ATOM 1374 O O . LEU A 1 173 ? -12.762 -13.009 9.176 1.00 88.00 173 LEU A O 1
ATOM 1378 N N . THR A 1 174 ? -12.516 -12.393 11.313 1.00 90.69 174 THR A N 1
ATOM 1379 C CA . THR A 1 174 ? -13.824 -12.851 11.798 1.00 90.69 174 THR A CA 1
ATOM 1380 C C . THR A 1 174 ? -14.931 -11.800 11.680 1.00 90.69 174 THR A C 1
ATOM 1382 O O . THR A 1 174 ? -16.062 -12.087 12.050 1.00 90.69 174 THR A O 1
ATOM 1385 N N . GLU A 1 175 ? -14.635 -10.579 11.215 1.00 91.88 175 GLU A N 1
ATOM 1386 C CA . GLU A 1 175 ? -15.638 -9.505 11.132 1.00 91.88 175 GLU A CA 1
ATOM 1387 C C . GLU A 1 175 ? -16.457 -9.524 9.828 1.00 91.88 175 GLU A C 1
ATOM 1389 O O . GLU A 1 175 ? -17.594 -9.062 9.841 1.00 91.88 175 GLU A O 1
ATOM 1394 N N . ARG A 1 176 ? -15.899 -10.019 8.709 1.00 88.69 176 ARG A N 1
ATOM 1395 C CA . ARG A 1 176 ? -16.574 -10.243 7.408 1.00 88.69 176 ARG A CA 1
ATOM 1396 C C . ARG A 1 176 ? -15.636 -10.971 6.424 1.00 88.69 176 ARG A C 1
ATOM 1398 O O . ARG A 1 176 ? -14.496 -11.276 6.762 1.00 88.69 176 ARG A O 1
ATOM 1405 N N . ALA A 1 177 ? -16.094 -11.159 5.186 1.00 90.56 177 ALA A N 1
ATOM 1406 C CA . ALA A 1 177 ? -15.253 -11.484 4.032 1.00 90.56 177 ALA A CA 1
ATOM 1407 C C . ALA A 1 177 ? -14.542 -10.234 3.441 1.00 90.56 177 ALA A C 1
ATOM 1409 O O . ALA A 1 177 ? -15.037 -9.115 3.630 1.00 90.56 177 ALA A O 1
ATOM 1410 N N . PRO A 1 178 ? -13.421 -10.402 2.705 1.00 91.56 178 PRO A N 1
ATOM 1411 C CA . PRO A 1 178 ? -12.811 -9.327 1.920 1.00 91.56 178 PRO A CA 1
ATOM 1412 C C . PRO A 1 178 ? -13.761 -8.758 0.857 1.00 91.56 178 PRO A C 1
ATOM 1414 O O . PRO A 1 178 ? -14.666 -9.443 0.384 1.00 91.56 178 PRO A O 1
ATOM 1417 N N . GLN A 1 179 ? -13.518 -7.515 0.459 1.00 93.81 179 GLN A N 1
ATOM 1418 C CA . GLN A 1 179 ? -14.203 -6.812 -0.625 1.00 93.81 179 GLN A CA 1
ATOM 1419 C C . GLN A 1 179 ? -13.177 -6.198 -1.584 1.00 93.81 179 GLN A C 1
ATOM 1421 O O . GLN A 1 179 ? -12.023 -5.985 -1.217 1.00 93.81 179 GLN A O 1
ATOM 1426 N N . VAL A 1 180 ? -13.589 -5.901 -2.816 1.00 94.88 180 VAL A N 1
ATOM 1427 C CA . VAL A 1 180 ? -12.748 -5.194 -3.795 1.00 94.88 180 VAL A CA 1
ATOM 1428 C C . VAL A 1 180 ? -12.276 -3.852 -3.224 1.00 94.88 180 VAL A C 1
ATOM 1430 O O . VAL A 1 180 ? -13.076 -3.081 -2.700 1.00 94.88 180 VAL A O 1
ATOM 1433 N N . GLY A 1 181 ? -10.974 -3.580 -3.329 1.00 94.19 181 GLY A N 1
ATOM 1434 C CA . GLY A 1 181 ? -10.316 -2.416 -2.730 1.00 94.19 181 GLY A CA 1
ATOM 1435 C C . GLY A 1 181 ? -9.800 -2.633 -1.301 1.00 94.19 181 GLY A C 1
ATOM 1436 O O . GLY A 1 181 ? -9.049 -1.797 -0.806 1.00 94.19 181 GLY A O 1
ATOM 1437 N N . ASP A 1 182 ? -10.135 -3.742 -0.636 1.00 95.25 182 ASP A N 1
ATOM 1438 C CA . ASP A 1 182 ? -9.544 -4.092 0.660 1.00 95.25 182 ASP A CA 1
ATOM 1439 C C . ASP A 1 182 ? -8.069 -4.496 0.520 1.00 95.25 182 ASP A C 1
ATOM 1441 O O . ASP A 1 182 ? -7.653 -5.050 -0.498 1.00 95.25 182 ASP A O 1
ATOM 1445 N N . MET A 1 183 ? -7.293 -4.329 1.595 1.00 96.00 183 MET A N 1
ATOM 1446 C CA . MET A 1 183 ? -6.001 -5.005 1.742 1.00 96.00 183 MET A CA 1
ATOM 1447 C C . MET A 1 183 ? -6.136 -6.244 2.634 1.00 96.00 183 MET A C 1
ATOM 1449 O O . MET A 1 183 ? -6.615 -6.166 3.768 1.00 96.00 183 MET A O 1
ATOM 1453 N N . VAL A 1 184 ? -5.650 -7.393 2.171 1.00 94.56 184 VAL A N 1
ATOM 1454 C CA . VAL A 1 184 ? -5.435 -8.579 3.009 1.00 94.56 184 VAL A CA 1
ATOM 1455 C C . VAL A 1 184 ? -4.012 -8.512 3.550 1.00 94.56 184 VAL A C 1
ATOM 1457 O O . VAL A 1 184 ? -3.060 -8.394 2.789 1.00 94.56 184 VAL A O 1
ATOM 1460 N N . CYS A 1 185 ? -3.850 -8.562 4.873 1.00 95.06 185 CYS A N 1
ATOM 1461 C CA . CYS A 1 185 ? -2.566 -8.314 5.529 1.00 95.06 185 CYS A CA 1
ATOM 1462 C C . CYS A 1 185 ? -2.186 -9.426 6.504 1.00 95.06 185 CYS A C 1
ATOM 1464 O O . CYS A 1 185 ? -3.013 -9.925 7.276 1.00 95.06 185 CYS A O 1
ATOM 1466 N N . TYR A 1 186 ? -0.905 -9.774 6.546 1.00 91.62 186 TYR A N 1
ATOM 1467 C CA . TYR A 1 186 ? -0.383 -10.770 7.477 1.00 91.62 186 TYR A CA 1
ATOM 1468 C C . TYR A 1 186 ? 1.008 -10.399 7.988 1.00 91.62 186 TYR A C 1
ATOM 1470 O O . TYR A 1 186 ? 1.753 -9.642 7.364 1.00 91.62 186 TYR A O 1
ATOM 1478 N N . SER A 1 187 ? 1.359 -10.930 9.160 1.00 94.62 187 SER A N 1
ATOM 1479 C CA . SER A 1 187 ? 2.731 -10.870 9.651 1.00 94.62 187 SER A CA 1
ATOM 1480 C C . SER A 1 187 ? 3.507 -12.088 9.167 1.00 94.62 187 SER A C 1
ATOM 1482 O O . SER A 1 187 ? 2.987 -13.201 9.162 1.00 94.62 187 SER A O 1
ATOM 1484 N N . ARG A 1 188 ? 4.769 -11.868 8.797 1.00 93.94 188 ARG A N 1
ATOM 1485 C CA . ARG A 1 188 ? 5.743 -12.912 8.449 1.00 93.94 188 ARG A CA 1
ATOM 1486 C C . ARG A 1 188 ? 6.562 -13.382 9.666 1.00 93.94 188 ARG A C 1
ATOM 1488 O O . ARG A 1 188 ? 7.507 -14.140 9.512 1.00 93.94 188 ARG A O 1
ATOM 1495 N N . GLN A 1 189 ? 6.193 -12.958 10.881 1.00 94.06 189 GLN A N 1
ATOM 1496 C CA . GLN A 1 189 ? 6.850 -13.334 12.138 1.00 94.06 189 GLN A CA 1
ATOM 1497 C C . GLN A 1 189 ? 5.839 -13.761 13.216 1.00 94.06 189 GLN A C 1
ATOM 1499 O O . GLN A 1 189 ? 4.667 -13.383 13.193 1.00 94.06 189 GLN A O 1
ATOM 1504 N N . LYS A 1 190 ? 6.300 -14.552 14.193 1.00 93.69 190 LYS A N 1
ATOM 1505 C CA . LYS A 1 190 ? 5.469 -15.043 15.306 1.00 93.69 190 LYS A CA 1
ATOM 1506 C C . LYS A 1 190 ? 5.099 -13.918 16.286 1.00 93.69 190 LYS A C 1
ATOM 1508 O O . LYS A 1 190 ? 5.817 -12.931 16.425 1.00 93.69 190 LYS A O 1
ATOM 1513 N N . GLY A 1 191 ? 3.991 -14.105 17.009 1.00 93.38 191 GLY A N 1
ATOM 1514 C CA . GLY A 1 191 ? 3.588 -13.245 18.132 1.00 93.38 191 GLY A CA 1
ATOM 1515 C C . GLY A 1 191 ? 2.950 -11.901 17.758 1.00 93.38 191 GLY A C 1
ATOM 1516 O O . GLY A 1 191 ? 2.706 -11.093 18.652 1.00 93.38 191 GLY A O 1
ATOM 1517 N N . VAL A 1 192 ? 2.667 -11.665 16.473 1.00 95.50 192 VAL A N 1
ATOM 1518 C CA . VAL A 1 192 ? 2.004 -10.452 15.974 1.00 95.50 192 VAL A CA 1
ATOM 1519 C C . VAL A 1 192 ? 0.551 -10.762 15.606 1.00 95.50 192 VAL A C 1
ATOM 1521 O O . VAL A 1 192 ? 0.282 -11.686 14.842 1.00 95.50 192 VAL A O 1
ATOM 1524 N N . SER A 1 193 ? -0.390 -9.981 16.135 1.00 93.06 193 SER A N 1
ATOM 1525 C CA . SER A 1 193 ? -1.833 -10.109 15.887 1.00 93.06 193 SER A CA 1
ATOM 1526 C C . SER A 1 193 ? -2.494 -8.735 15.743 1.00 93.06 193 SER A C 1
ATOM 1528 O O . SER A 1 193 ? -1.864 -7.711 15.998 1.00 93.06 193 SER A O 1
ATOM 1530 N N . TYR A 1 194 ? -3.781 -8.697 15.382 1.00 93.81 194 TYR A N 1
ATOM 1531 C CA . TYR A 1 194 ? -4.562 -7.452 15.334 1.00 93.81 194 TYR A CA 1
ATOM 1532 C C . TYR A 1 194 ? -4.457 -6.637 16.641 1.00 93.81 194 TYR A C 1
ATOM 1534 O O . TYR A 1 194 ? -4.278 -5.426 16.598 1.00 93.81 194 TYR A O 1
ATOM 1542 N N . ASP A 1 195 ? -4.492 -7.309 17.793 1.00 93.69 195 ASP A N 1
ATOM 1543 C CA . ASP A 1 195 ? -4.438 -6.678 19.121 1.00 93.69 195 ASP A CA 1
ATOM 1544 C C . ASP A 1 195 ? -3.020 -6.363 19.599 1.00 93.69 195 ASP A C 1
ATOM 1546 O O . ASP A 1 195 ? -2.822 -5.499 20.451 1.00 93.69 195 ASP A O 1
ATOM 1550 N N . ARG A 1 196 ? -2.020 -7.087 19.084 1.00 93.31 196 ARG A N 1
ATOM 1551 C CA . ARG A 1 196 ? -0.642 -7.023 19.568 1.00 93.31 196 ARG A CA 1
ATOM 1552 C C . ARG A 1 196 ? 0.327 -6.895 18.404 1.00 93.31 196 ARG A C 1
ATOM 1554 O O . ARG A 1 196 ? 0.751 -7.885 17.815 1.00 93.31 196 ARG A O 1
ATOM 1561 N N . GLN A 1 197 ? 0.726 -5.660 18.121 1.00 94.06 197 GLN A N 1
ATOM 1562 C CA . GLN A 1 197 ? 1.776 -5.341 17.156 1.00 94.06 197 GLN A CA 1
ATOM 1563 C C . GLN A 1 197 ? 2.872 -4.490 17.801 1.00 94.06 197 GLN A C 1
ATOM 1565 O O . GLN A 1 197 ? 2.554 -3.469 18.419 1.00 94.06 197 GLN A O 1
ATOM 1570 N N . PRO A 1 198 ? 4.159 -4.819 17.593 1.00 93.25 198 PRO A N 1
ATOM 1571 C CA . PRO A 1 198 ? 5.245 -3.868 17.814 1.00 93.25 198 PRO A CA 1
ATOM 1572 C C . PRO A 1 198 ? 5.194 -2.744 16.760 1.00 93.25 198 PRO A C 1
ATOM 1574 O O . PRO A 1 198 ? 4.474 -2.835 15.763 1.00 93.25 198 PRO A O 1
ATOM 1577 N N . LEU A 1 199 ? 5.967 -1.672 16.957 1.00 90.56 199 LEU A N 1
ATOM 1578 C CA . LEU A 1 199 ? 6.034 -0.540 16.014 1.00 90.56 199 LEU A CA 1
ATOM 1579 C C . LEU A 1 199 ? 6.578 -0.928 14.628 1.00 90.56 199 LEU A C 1
ATOM 1581 O O . LEU A 1 199 ? 6.235 -0.295 13.632 1.00 90.56 199 LEU A O 1
ATOM 1585 N N . ARG A 1 200 ? 7.428 -1.959 14.565 1.00 92.38 200 ARG A N 1
ATOM 1586 C CA . ARG A 1 200 ? 8.033 -2.506 13.344 1.00 92.38 200 ARG A CA 1
ATOM 1587 C C . ARG A 1 200 ? 7.972 -4.031 13.408 1.00 92.38 200 ARG A C 1
ATOM 1589 O O . ARG A 1 200 ? 8.314 -4.599 14.441 1.00 92.38 200 ARG A O 1
ATOM 1596 N N . TYR A 1 201 ? 7.535 -4.676 12.329 1.00 95.12 201 TYR A N 1
ATOM 1597 C CA . TYR A 1 201 ? 7.492 -6.134 12.200 1.00 95.12 201 TYR A CA 1
ATOM 1598 C C . TYR A 1 201 ? 7.484 -6.562 10.732 1.00 95.12 201 TYR A C 1
ATOM 1600 O O . TYR A 1 201 ? 6.959 -5.855 9.867 1.00 95.12 201 TYR A O 1
ATOM 1608 N N . GLN A 1 202 ? 8.018 -7.750 10.459 1.00 94.81 202 GLN A N 1
ATOM 1609 C CA . GLN A 1 202 ? 7.935 -8.379 9.146 1.00 94.81 202 GLN A CA 1
ATOM 1610 C C . GLN A 1 202 ? 6.468 -8.652 8.794 1.00 94.81 202 GLN A C 1
ATOM 1612 O O . GLN A 1 202 ? 5.713 -9.255 9.568 1.00 94.81 202 GLN A O 1
ATOM 1617 N N . SER A 1 203 ? 6.045 -8.164 7.634 1.00 95.38 203 SER A N 1
ATOM 1618 C CA . SER A 1 203 ? 4.643 -8.106 7.224 1.00 95.38 203 SER A CA 1
ATOM 1619 C C . SER A 1 203 ? 4.510 -7.984 5.714 1.00 95.38 203 SER A C 1
ATOM 1621 O O . SER A 1 203 ? 5.469 -7.635 5.025 1.00 95.38 203 SER A O 1
ATOM 1623 N N . HIS A 1 204 ? 3.315 -8.284 5.220 1.00 95.69 204 HIS A N 1
ATOM 1624 C CA . HIS A 1 204 ? 2.932 -8.107 3.829 1.00 95.69 204 HIS A CA 1
ATOM 1625 C C . HIS A 1 204 ? 1.454 -7.735 3.727 1.00 95.69 204 HIS A C 1
ATOM 1627 O O . HIS A 1 204 ? 0.675 -7.994 4.655 1.00 95.69 204 HIS A O 1
ATOM 1633 N N . ALA A 1 205 ? 1.097 -7.142 2.596 1.00 95.19 205 ALA A N 1
ATOM 1634 C CA . ALA A 1 205 ? -0.250 -6.765 2.231 1.00 95.19 205 ALA A CA 1
ATOM 1635 C C . ALA A 1 205 ? -0.449 -6.978 0.728 1.00 95.19 205 ALA A C 1
ATOM 1637 O O . ALA A 1 205 ? 0.418 -6.614 -0.065 1.00 95.19 205 ALA A O 1
ATOM 1638 N N . ASP A 1 206 ? -1.613 -7.511 0.381 1.00 94.75 206 ASP A N 1
ATOM 1639 C CA . ASP A 1 206 ? -2.096 -7.738 -0.978 1.00 94.75 206 ASP A CA 1
ATOM 1640 C C . ASP A 1 206 ? -3.418 -6.970 -1.145 1.00 94.75 206 ASP A C 1
ATOM 1642 O O . ASP A 1 206 ? -4.219 -6.942 -0.208 1.00 94.75 206 ASP A O 1
ATOM 1646 N N . ILE A 1 207 ? -3.669 -6.336 -2.297 1.00 96.31 207 ILE A N 1
ATOM 1647 C CA . ILE A 1 207 ? -4.926 -5.600 -2.548 1.00 96.31 207 ILE A CA 1
ATOM 1648 C C . ILE A 1 207 ? -5.899 -6.481 -3.337 1.00 96.31 207 ILE A C 1
ATOM 1650 O O . ILE A 1 207 ? -5.540 -7.061 -4.360 1.00 96.31 207 ILE A O 1
ATOM 1654 N N . VAL A 1 208 ? -7.146 -6.552 -2.876 1.00 95.81 208 VAL A N 1
ATOM 1655 C CA . VAL A 1 208 ? -8.226 -7.319 -3.505 1.00 95.81 208 VAL A CA 1
ATOM 1656 C C . VAL A 1 208 ? -8.733 -6.582 -4.746 1.00 95.81 208 VAL A C 1
ATOM 1658 O O . VAL A 1 208 ? -9.321 -5.505 -4.645 1.00 95.81 208 VAL A O 1
ATOM 1661 N N . THR A 1 209 ? -8.533 -7.163 -5.928 1.00 93.56 209 THR A N 1
ATOM 1662 C CA . THR A 1 209 ? -8.970 -6.584 -7.213 1.00 93.56 209 THR A CA 1
ATOM 1663 C C . THR A 1 209 ? -10.301 -7.144 -7.723 1.00 93.56 209 THR A C 1
ATOM 1665 O O . THR A 1 209 ? -10.986 -6.450 -8.473 1.00 93.56 209 THR A O 1
ATOM 1668 N N . ALA A 1 210 ? -10.675 -8.353 -7.292 1.00 89.50 210 ALA A N 1
ATOM 1669 C CA . ALA A 1 210 ? -11.926 -9.057 -7.582 1.00 89.50 210 ALA A CA 1
ATOM 1670 C C . ALA A 1 210 ? -12.303 -9.974 -6.398 1.00 89.50 210 ALA A C 1
ATOM 1672 O O . ALA A 1 210 ? -11.431 -10.306 -5.590 1.00 89.50 210 ALA A O 1
ATOM 1673 N N . VAL A 1 211 ? -13.579 -10.370 -6.303 1.00 83.94 211 VAL A N 1
ATOM 1674 C CA . VAL A 1 211 ? -14.136 -11.330 -5.322 1.00 83.94 211 VAL A CA 1
ATOM 1675 C C . VAL A 1 211 ? -15.154 -12.255 -5.979 1.00 83.94 211 VAL A C 1
ATOM 1677 O O . VAL A 1 211 ? -15.720 -11.829 -7.011 1.00 83.94 211 VAL A O 1
#

Sequence (211 aa):
MQIRSFTHSAAVPKAACPQTASTSEEAPNPIDTFSAGEPQGEPLLSPATLRSRTTGTTQEMIGRIQRQLDREWKFFGSQTYDADGRLVKRGISEEDPRVFKRVGYFWEKGTGLLLDGRDQDWPWSAAFISTVHEDAEVGPQFFRSPAHARYIRDAIFKKQAGIEDAAYWGHRLTERAPQVGDMVCYSRQKGVSYDRQPLRYQSHADIVTAV

Foldseek 3Di:
DKKDFDDDDDDDDDDDDDDDDDDDDDDDDDDDDDPDDDDPDDPDDDPVRVRVVVVVVSVLLLVLLLVLVVVVCVVQVNWDADPVRHTPDHGHDLPDPVCQCVLQCLCCQQAVDRDSSPPVVQPSQLSSSSNSNSSSVVPPLADGHSAPLQRLVVQCVCVVVVPPSHSIHHDDPVPDDDDQQMKDKDFPDPPDDSVDDDSDGHMDIDGHHDD

Radius of gyration: 23.35 Å; chains: 1; bounding box: 47×75×54 Å